Protein AF-A0A2N3CC76-F1 (afdb_monomer_lite)

pLDDT: mean 72.1, std 22.16, range [31.73, 97.88]

Secondary structure (DSSP, 8-state):
-PPEEEEEEE---TT-TT-EEE-SSEEEEEEETTEEEEEEEGGGGG-HHHHHHHHHHHHHHHHHHT-SSPPTT-GGGHHHHHHHHHIIIIIGGGGGGGB-SSTTSBS-B-TTT--B--PPPHHHHHHHHHHHHHHHT--GGGGGGGS-HHHHHHHHHHHHHHHHTTHHHHHHHHHTS---TTT---TTTTS--

Sequence (193 aa):
MHLIAEATVKSNLVDLMGYAHDTTCATFGIENDHSAEIRYNAGLTDNPQKLIAVFAHELGHFVNGAIPEPPPGGRRNTEAATDLTATFLGFGVFHQHMFGATYGRPAFKDSRTGQRIEYLSLYECAFDLAIFILLRGFELTAIKPFTSSFYYAEVQRAARYLQSSNRVQDIQRLARKPYSARTGRNFWADRDR

Structure (mmCIF, N/CA/C/O backbone):
data_AF-A0A2N3CC76-F1
#
_entry.id   AF-A0A2N3CC76-F1
#
loop_
_atom_site.group_PDB
_atom_site.id
_atom_site.type_symbol
_atom_site.label_atom_id
_atom_site.label_alt_id
_atom_site.label_comp_id
_atom_site.label_asym_id
_atom_site.label_entity_id
_atom_site.label_seq_id
_atom_site.pdbx_PDB_ins_code
_atom_site.Cartn_x
_atom_site.Cartn_y
_atom_site.Cartn_z
_atom_site.occupancy
_atom_site.B_iso_or_equiv
_atom_site.auth_seq_id
_atom_site.auth_comp_id
_atom_site.auth_asym_id
_atom_site.auth_atom_id
_atom_site.pdbx_PDB_model_num
ATOM 1 N N . MET A 1 1 ? 29.404 -1.227 -11.571 1.00 31.73 1 MET A N 1
ATOM 2 C CA . MET A 1 1 ? 28.906 -2.368 -12.364 1.00 31.73 1 MET A CA 1
ATOM 3 C C . MET A 1 1 ? 27.623 -2.835 -11.691 1.00 31.73 1 MET A C 1
ATOM 5 O O . MET A 1 1 ? 27.706 -3.455 -10.641 1.00 31.73 1 MET A O 1
ATOM 9 N N . HIS A 1 2 ? 26.459 -2.395 -12.176 1.00 36.94 2 HIS A N 1
ATOM 10 C CA . HIS A 1 2 ? 25.171 -2.773 -11.587 1.00 36.94 2 HIS A CA 1
ATOM 11 C C . HIS A 1 2 ? 24.794 -4.165 -12.098 1.00 36.94 2 HIS A C 1
ATOM 13 O O . HIS A 1 2 ? 24.644 -4.351 -13.301 1.00 36.94 2 HIS A O 1
ATOM 19 N N . LEU A 1 3 ? 24.710 -5.141 -11.194 1.00 36.09 3 LEU A N 1
ATOM 20 C CA . LEU A 1 3 ? 24.169 -6.464 -11.493 1.00 36.09 3 LEU A CA 1
ATOM 21 C C . LEU A 1 3 ? 22.645 -6.330 -11.622 1.00 36.09 3 LEU A C 1
ATOM 23 O O . LEU A 1 3 ? 21.985 -5.854 -10.696 1.00 36.09 3 LEU A O 1
ATOM 27 N N . ILE A 1 4 ? 22.115 -6.700 -12.785 1.00 40.47 4 ILE A N 1
ATOM 28 C CA . ILE A 1 4 ? 20.681 -6.755 -13.086 1.00 40.47 4 ILE A CA 1
ATOM 29 C C . ILE A 1 4 ? 20.290 -8.232 -13.050 1.00 40.47 4 ILE A C 1
ATOM 31 O O . ILE A 1 4 ? 20.972 -9.055 -13.659 1.00 40.47 4 ILE A O 1
ATOM 35 N N . ALA A 1 5 ? 19.234 -8.563 -12.315 1.00 41.41 5 ALA A N 1
ATOM 36 C CA . ALA A 1 5 ? 18.657 -9.904 -12.276 1.00 41.41 5 ALA A CA 1
ATOM 37 C C . ALA A 1 5 ? 17.229 -9.878 -12.849 1.00 41.41 5 ALA A C 1
ATOM 39 O O . ALA A 1 5 ? 16.549 -8.852 -12.761 1.00 41.41 5 ALA A O 1
ATOM 40 N N . GLU A 1 6 ? 16.805 -10.989 -13.460 1.00 43.25 6 GLU A N 1
ATOM 41 C CA . GLU A 1 6 ? 15.586 -11.101 -14.278 1.00 43.25 6 GLU A CA 1
ATOM 42 C C . GLU A 1 6 ? 14.594 -12.105 -13.664 1.00 43.25 6 GLU A C 1
ATOM 44 O O . GLU A 1 6 ? 14.988 -13.173 -13.185 1.00 43.25 6 GLU A O 1
ATOM 49 N N . ALA A 1 7 ? 13.300 -11.773 -13.692 1.00 45.19 7 ALA A N 1
ATOM 50 C CA . ALA A 1 7 ? 12.205 -12.681 -13.355 1.00 45.19 7 ALA A CA 1
ATOM 51 C C . ALA A 1 7 ? 11.118 -12.637 -14.442 1.00 45.19 7 ALA A C 1
ATOM 53 O O . ALA A 1 7 ? 10.649 -11.561 -14.814 1.00 45.19 7 ALA A O 1
ATOM 54 N N . THR A 1 8 ? 10.696 -13.809 -14.934 1.00 39.84 8 THR A N 1
ATOM 55 C CA . THR A 1 8 ? 9.698 -13.939 -16.011 1.00 39.84 8 THR A CA 1
ATOM 56 C C . THR A 1 8 ? 8.379 -14.501 -15.480 1.00 39.84 8 THR A C 1
ATOM 58 O O . THR A 1 8 ? 8.347 -15.604 -14.930 1.00 39.84 8 THR A O 1
ATOM 61 N N . VAL A 1 9 ? 7.272 -13.792 -15.716 1.00 42.62 9 VAL A N 1
ATOM 62 C CA . VAL A 1 9 ? 5.905 -14.276 -15.456 1.00 42.62 9 VAL A CA 1
ATOM 63 C C . VAL A 1 9 ? 5.188 -14.470 -16.795 1.00 42.62 9 VAL A C 1
ATOM 65 O O . VAL A 1 9 ? 5.088 -13.539 -17.594 1.00 42.62 9 VAL A O 1
ATOM 68 N N . LYS A 1 10 ? 4.697 -15.686 -17.069 1.00 33.62 10 LYS A N 1
ATOM 69 C CA . LYS A 1 10 ? 3.972 -16.009 -18.313 1.00 33.62 10 LYS A CA 1
ATOM 70 C C . LYS A 1 10 ? 2.469 -15.770 -18.145 1.00 33.62 10 LYS A C 1
ATOM 72 O O . LYS A 1 10 ? 1.880 -16.271 -17.190 1.00 33.62 10 LYS A O 1
ATOM 77 N N . SER A 1 11 ? 1.841 -15.047 -19.069 1.00 39.50 11 SER A N 1
ATOM 78 C CA . SER A 1 11 ? 0.385 -14.805 -19.093 1.00 39.50 11 SER A CA 1
ATOM 79 C C . SER A 1 11 ? -0.120 -14.646 -20.535 1.00 39.50 11 SER A C 1
ATOM 81 O O . SER A 1 11 ? 0.690 -14.653 -21.442 1.00 39.50 11 SER A O 1
ATOM 83 N N . ASN A 1 12 ? -1.427 -14.536 -20.788 1.00 31.73 12 ASN A N 1
ATOM 84 C CA . ASN A 1 12 ? -1.973 -14.296 -22.134 1.00 31.73 12 ASN A CA 1
ATOM 85 C C . ASN A 1 12 ? -2.524 -12.864 -22.210 1.00 31.73 12 ASN A C 1
ATOM 87 O O . ASN A 1 12 ? -3.678 -12.662 -21.837 1.00 31.73 12 ASN A O 1
ATOM 91 N N . LEU A 1 13 ? -1.732 -11.878 -22.649 1.00 38.06 13 LEU A N 1
ATOM 92 C CA . LEU A 1 13 ? -2.171 -10.479 -22.751 1.00 38.06 13 LEU A CA 1
ATOM 93 C C . LEU A 1 13 ? -1.630 -9.835 -24.037 1.00 38.06 13 LEU A C 1
ATOM 95 O O . LEU A 1 13 ? -0.479 -9.423 -24.120 1.00 38.06 13 LEU A O 1
ATOM 99 N N . VAL A 1 14 ? -2.506 -9.740 -25.037 1.00 36.97 14 VAL A N 1
ATOM 100 C CA . VAL A 1 14 ? -2.200 -9.336 -26.422 1.00 36.97 14 VAL A CA 1
ATOM 101 C C . VAL A 1 14 ? -2.127 -7.801 -26.600 1.00 36.97 14 VAL A C 1
ATOM 103 O O . VAL A 1 14 ? -1.687 -7.324 -27.636 1.00 36.97 14 VAL A O 1
ATOM 106 N N . ASP A 1 15 ? -2.498 -7.011 -25.583 1.00 35.31 15 ASP A N 1
ATOM 107 C CA . ASP A 1 15 ? -2.696 -5.545 -25.690 1.00 35.31 15 ASP A CA 1
ATOM 108 C C . ASP A 1 15 ? -1.580 -4.680 -25.070 1.00 35.31 15 ASP A C 1
ATOM 110 O O . ASP A 1 15 ? -1.740 -3.477 -24.865 1.00 35.31 15 ASP A O 1
ATOM 114 N N . LEU A 1 16 ? -0.432 -5.277 -24.756 1.00 41.22 16 LEU A N 1
ATOM 115 C CA . LEU A 1 16 ? 0.553 -4.672 -23.858 1.00 41.22 16 LEU A CA 1
ATOM 116 C C . LEU A 1 16 ? 1.964 -4.487 -24.452 1.00 41.22 16 LEU A C 1
ATOM 118 O O . LEU A 1 16 ? 2.906 -4.121 -23.742 1.00 41.22 16 LEU A O 1
ATOM 122 N N . MET A 1 17 ? 2.118 -4.707 -25.760 1.00 36.50 17 MET A N 1
ATOM 123 C CA . MET A 1 17 ? 3.392 -4.532 -26.461 1.00 36.50 17 MET A CA 1
ATOM 124 C C . MET A 1 17 ? 3.959 -3.112 -26.271 1.00 36.50 17 MET A C 1
ATOM 126 O O . MET A 1 17 ? 3.340 -2.120 -26.657 1.00 36.50 17 MET A O 1
ATOM 130 N N . GLY A 1 18 ? 5.174 -3.020 -25.717 1.00 36.25 18 GLY A N 1
ATOM 131 C CA . GLY A 1 18 ? 5.949 -1.776 -25.636 1.00 36.25 18 GLY A CA 1
ATOM 132 C C . GLY A 1 18 ? 5.757 -0.926 -24.373 1.00 36.25 18 GLY A C 1
ATOM 133 O O . GLY A 1 18 ? 6.307 0.175 -24.314 1.00 36.25 18 GLY A O 1
ATOM 134 N N . TYR A 1 19 ? 5.024 -1.399 -23.357 1.00 39.94 19 TYR A N 1
ATOM 135 C CA . TYR A 1 19 ? 4.983 -0.717 -22.058 1.00 39.94 19 TYR A CA 1
ATOM 136 C C . TYR A 1 19 ? 6.254 -1.033 -21.258 1.00 39.94 19 TYR A C 1
ATOM 138 O O . TYR A 1 19 ? 6.470 -2.172 -20.847 1.00 39.94 19 TYR A O 1
ATOM 146 N N . ALA A 1 20 ? 7.100 -0.022 -21.064 1.00 38.66 20 ALA A N 1
ATOM 147 C CA . ALA A 1 20 ? 8.279 -0.088 -20.211 1.00 38.66 20 ALA A CA 1
ATOM 148 C C . ALA A 1 20 ? 8.175 1.000 -19.138 1.00 38.66 20 ALA A C 1
ATOM 150 O O . ALA A 1 20 ? 8.145 2.190 -19.466 1.00 38.66 20 ALA A O 1
ATOM 151 N N . HIS A 1 21 ? 8.122 0.592 -17.872 1.00 43.91 21 HIS A N 1
ATOM 152 C CA . HIS A 1 21 ? 8.191 1.500 -16.731 1.00 43.91 21 HIS A CA 1
ATOM 153 C C . HIS A 1 21 ? 9.563 1.377 -16.062 1.00 43.91 21 HIS A C 1
ATOM 155 O O . HIS A 1 21 ? 10.052 0.268 -15.849 1.00 43.91 21 HIS A O 1
ATOM 161 N N . ASP A 1 22 ? 10.205 2.513 -15.781 1.00 40.47 22 ASP A N 1
ATOM 162 C CA . ASP A 1 22 ? 11.564 2.586 -15.237 1.00 40.47 22 ASP A CA 1
ATOM 163 C C . ASP A 1 22 ? 11.527 3.260 -13.863 1.00 40.47 22 ASP A C 1
ATOM 165 O O . ASP A 1 22 ? 11.415 4.485 -13.754 1.00 40.47 22 ASP A O 1
ATOM 169 N N . THR A 1 23 ? 11.610 2.460 -12.799 1.00 50.34 23 THR A N 1
ATOM 170 C CA . THR A 1 23 ? 11.935 2.971 -11.466 1.00 50.34 23 THR A CA 1
ATOM 171 C C . THR A 1 23 ? 13.433 2.818 -11.222 1.00 50.34 23 THR A C 1
ATOM 173 O O . THR A 1 23 ? 14.106 1.961 -11.787 1.00 50.34 23 THR A O 1
ATOM 176 N N . THR A 1 24 ? 13.996 3.587 -10.287 1.00 50.84 24 THR A N 1
ATOM 177 C CA . THR A 1 24 ? 15.417 3.462 -9.904 1.00 50.84 24 THR A CA 1
ATOM 178 C C . THR A 1 24 ? 15.821 2.086 -9.361 1.00 50.84 24 THR A C 1
ATOM 180 O O . THR A 1 24 ? 17.002 1.859 -9.092 1.00 50.84 24 THR A O 1
ATOM 183 N N . CYS A 1 25 ? 14.868 1.189 -9.111 1.00 50.12 25 CYS A N 1
ATOM 184 C CA . CYS A 1 25 ? 15.088 -0.074 -8.413 1.00 50.12 25 CYS A CA 1
ATOM 185 C C . CYS A 1 25 ? 14.563 -1.296 -9.164 1.00 50.12 25 CYS A C 1
ATOM 187 O O . CYS A 1 25 ? 15.081 -2.389 -8.925 1.00 50.12 25 CYS A O 1
ATOM 189 N N . ALA A 1 26 ? 13.605 -1.114 -10.066 1.00 54.25 26 ALA A N 1
ATOM 190 C CA . ALA A 1 26 ? 13.142 -2.139 -10.977 1.00 54.25 26 ALA A CA 1
ATOM 191 C C . ALA A 1 26 ? 12.531 -1.532 -12.238 1.00 54.25 26 ALA A C 1
ATOM 193 O O . ALA A 1 26 ? 12.083 -0.386 -12.250 1.00 54.25 26 ALA A O 1
ATOM 194 N N . THR A 1 27 ? 12.513 -2.330 -13.293 1.00 58.00 27 THR A N 1
ATOM 195 C CA . THR A 1 27 ? 11.770 -2.012 -14.501 1.00 58.00 27 THR A CA 1
ATOM 196 C C . THR A 1 27 ? 10.803 -3.136 -14.794 1.00 58.00 27 THR A C 1
ATOM 198 O O . THR A 1 27 ? 11.191 -4.309 -14.758 1.00 58.00 27 THR A O 1
ATOM 201 N N . PHE A 1 28 ? 9.583 -2.770 -15.150 1.00 63.41 28 PHE A N 1
ATOM 202 C CA . PHE A 1 28 ? 8.614 -3.685 -15.719 1.00 63.41 28 PHE A CA 1
ATOM 203 C C . PHE A 1 28 ? 8.556 -3.483 -17.229 1.00 63.41 28 PHE A C 1
ATOM 205 O O . PHE A 1 28 ? 8.412 -2.357 -17.711 1.00 63.41 28 PHE A O 1
ATOM 212 N N . GLY A 1 29 ? 8.683 -4.582 -17.964 1.00 58.94 29 GLY A N 1
ATOM 213 C CA . GLY A 1 29 ? 8.589 -4.615 -19.413 1.00 58.94 29 GLY A CA 1
ATOM 214 C C . GLY A 1 29 ? 7.765 -5.805 -19.876 1.00 58.94 29 GLY A C 1
ATOM 215 O O . GLY A 1 29 ? 7.671 -6.829 -19.200 1.00 58.94 29 GLY A O 1
ATOM 216 N N . ILE A 1 30 ? 7.164 -5.677 -21.050 1.00 59.38 30 ILE A N 1
ATOM 217 C CA . ILE A 1 30 ? 6.443 -6.771 -21.696 1.00 59.38 30 ILE A CA 1
ATOM 218 C C . ILE A 1 30 ? 7.195 -7.075 -22.977 1.00 59.38 30 ILE A C 1
ATOM 220 O O . ILE A 1 30 ? 7.151 -6.298 -23.930 1.00 59.38 30 ILE A O 1
ATOM 224 N N . GLU A 1 31 ? 7.962 -8.166 -22.950 1.00 56.53 31 GLU A N 1
ATOM 225 C CA . GLU A 1 31 ? 8.843 -8.527 -24.064 1.00 56.53 31 GLU A CA 1
ATOM 226 C C . GLU A 1 31 ? 8.045 -8.997 -25.284 1.00 56.53 31 GLU A C 1
ATOM 228 O O . GLU A 1 31 ? 8.421 -8.685 -26.406 1.00 56.53 31 GLU A O 1
ATOM 233 N N . ASN A 1 32 ? 6.938 -9.718 -25.063 1.00 51.53 32 ASN A N 1
ATOM 234 C CA . ASN A 1 32 ? 6.006 -10.224 -26.077 1.00 51.53 32 ASN A CA 1
ATOM 235 C C . ASN A 1 32 ? 4.606 -10.397 -25.447 1.00 51.53 32 ASN A C 1
ATOM 237 O O . ASN A 1 32 ? 4.474 -10.332 -24.224 1.00 51.53 32 ASN A O 1
ATOM 241 N N . ASP A 1 33 ? 3.598 -10.749 -26.252 1.00 54.66 33 ASP A N 1
ATOM 242 C CA . ASP A 1 33 ? 2.169 -10.980 -25.927 1.00 54.66 33 ASP A CA 1
ATOM 243 C C . ASP A 1 33 ? 1.926 -11.962 -24.756 1.00 54.66 33 ASP A C 1
ATOM 245 O O . ASP A 1 33 ? 0.795 -12.148 -24.288 1.00 54.66 33 ASP A O 1
ATOM 249 N N . HIS A 1 34 ? 2.990 -12.640 -24.305 1.00 55.19 34 HIS A N 1
ATOM 250 C CA . HIS A 1 34 ? 2.929 -13.734 -23.348 1.00 55.19 34 HIS A CA 1
ATOM 251 C C . HIS A 1 34 ? 3.891 -13.671 -22.157 1.00 55.19 34 HIS A C 1
ATOM 253 O O . HIS A 1 34 ? 3.877 -14.578 -21.316 1.00 55.19 34 HIS A O 1
ATOM 259 N N . SER A 1 35 ? 4.743 -12.650 -22.059 1.00 61.72 35 SER A N 1
ATOM 260 C CA . SER A 1 35 ? 5.772 -12.598 -21.016 1.00 61.72 35 SER A CA 1
ATOM 261 C C . SER A 1 35 ? 5.960 -11.197 -20.458 1.00 61.72 35 SER A C 1
ATOM 263 O O . SER A 1 35 ? 6.398 -10.283 -21.155 1.00 61.72 35 SER A O 1
ATOM 265 N N . ALA A 1 36 ? 5.670 -11.077 -19.166 1.00 69.62 36 ALA A N 1
ATOM 266 C CA . ALA A 1 36 ? 6.089 -9.963 -18.340 1.00 69.62 36 ALA A CA 1
ATOM 267 C C . ALA A 1 36 ? 7.502 -10.229 -17.812 1.00 69.62 36 ALA A C 1
ATOM 269 O O . ALA A 1 36 ? 7.773 -11.300 -17.254 1.00 69.62 36 ALA A O 1
ATOM 270 N N . GLU A 1 37 ? 8.376 -9.246 -17.972 1.00 78.94 37 GLU A N 1
ATOM 271 C CA . GLU A 1 37 ? 9.715 -9.223 -17.409 1.00 78.94 37 GLU A CA 1
ATOM 272 C C . GLU A 1 37 ? 9.784 -8.172 -16.298 1.00 78.94 37 GLU A C 1
ATOM 274 O O . GLU A 1 37 ? 9.455 -7.001 -16.501 1.00 78.94 37 GLU A O 1
ATOM 279 N N . ILE A 1 38 ? 10.249 -8.595 -15.122 1.00 77.00 38 ILE A N 1
ATOM 280 C CA . ILE A 1 38 ? 10.645 -7.687 -14.048 1.00 77.00 38 ILE A CA 1
ATOM 281 C C . ILE A 1 38 ? 12.162 -7.768 -13.915 1.00 77.00 38 ILE A C 1
ATOM 283 O O . ILE A 1 38 ? 12.714 -8.809 -13.544 1.00 77.00 38 ILE A O 1
ATOM 287 N N . ARG A 1 39 ? 12.837 -6.653 -14.185 1.00 74.75 39 ARG A N 1
ATOM 288 C CA . ARG A 1 39 ? 14.265 -6.478 -13.899 1.00 74.75 39 ARG A CA 1
ATOM 289 C C . ARG A 1 39 ? 14.396 -5.708 -12.603 1.00 74.75 39 ARG A C 1
ATOM 291 O O . ARG A 1 39 ? 13.638 -4.773 -12.378 1.00 74.75 39 ARG A O 1
ATOM 298 N N . TYR A 1 40 ? 15.362 -6.052 -11.761 1.00 72.31 40 TYR A N 1
ATOM 299 C CA . TYR A 1 40 ? 15.575 -5.348 -10.496 1.00 72.31 40 TYR A CA 1
ATOM 300 C C . TYR A 1 40 ? 17.053 -5.136 -10.186 1.00 72.31 40 TYR A C 1
ATOM 302 O O . TYR A 1 40 ? 17.937 -5.833 -10.690 1.00 72.31 40 TYR A O 1
ATOM 310 N N . ASN A 1 41 ? 17.326 -4.154 -9.327 1.00 71.94 41 ASN A N 1
ATOM 311 C CA . ASN A 1 41 ? 18.663 -3.910 -8.805 1.00 71.94 41 ASN A CA 1
ATOM 312 C C . ASN A 1 41 ? 19.064 -5.059 -7.871 1.00 71.94 41 ASN A C 1
ATOM 314 O O . ASN A 1 41 ? 18.481 -5.206 -6.795 1.00 71.94 41 ASN A O 1
ATOM 318 N N . ALA A 1 42 ? 20.090 -5.832 -8.242 1.00 74.19 42 ALA A N 1
ATOM 319 C CA . ALA A 1 42 ? 20.548 -6.963 -7.439 1.00 74.19 42 ALA A CA 1
ATOM 320 C C . ALA A 1 42 ? 20.948 -6.566 -6.007 1.00 74.19 42 ALA A C 1
ATOM 322 O O . ALA A 1 42 ? 20.807 -7.375 -5.106 1.00 74.19 42 ALA A O 1
ATOM 323 N N . GLY A 1 43 ? 21.344 -5.314 -5.746 1.00 70.81 43 GLY A N 1
ATOM 324 C CA . GLY A 1 43 ? 21.606 -4.836 -4.381 1.00 70.81 43 GLY A CA 1
ATOM 325 C C . GLY A 1 43 ? 20.381 -4.853 -3.452 1.00 70.81 43 GLY A C 1
ATOM 326 O O . GLY A 1 43 ? 20.522 -4.684 -2.245 1.00 70.81 43 GLY A O 1
ATOM 327 N N . LEU A 1 44 ? 19.170 -5.062 -3.981 1.00 70.31 44 LEU A N 1
ATOM 328 C CA . LEU A 1 44 ? 17.962 -5.269 -3.179 1.00 70.31 44 LEU A CA 1
ATOM 329 C C . LEU A 1 44 ? 17.881 -6.671 -2.563 1.00 70.31 44 LEU A C 1
ATOM 331 O O . LEU A 1 44 ? 17.079 -6.857 -1.651 1.00 70.31 44 LEU A O 1
ATOM 335 N N . THR A 1 45 ? 18.689 -7.646 -3.001 1.00 81.19 45 THR A N 1
ATOM 336 C CA . THR A 1 45 ? 18.670 -9.002 -2.419 1.00 81.19 45 THR A CA 1
ATOM 337 C C . THR A 1 45 ? 19.044 -9.009 -0.941 1.00 81.19 45 THR A C 1
ATOM 339 O O . THR A 1 45 ? 18.558 -9.853 -0.194 1.00 81.19 45 THR A O 1
ATOM 342 N N . ASP A 1 46 ? 19.832 -8.026 -0.503 1.00 80.69 46 ASP A N 1
ATOM 343 C CA . ASP A 1 46 ? 20.221 -7.854 0.899 1.00 80.69 46 ASP A CA 1
ATOM 344 C C . ASP A 1 46 ? 19.081 -7.277 1.761 1.00 80.69 46 ASP A C 1
ATOM 346 O O . ASP A 1 46 ? 19.165 -7.245 2.988 1.00 80.69 46 ASP A O 1
ATOM 350 N N . ASN A 1 47 ? 17.989 -6.826 1.132 1.00 79.19 47 ASN A N 1
ATOM 351 C CA . ASN A 1 47 ? 16.788 -6.332 1.794 1.00 79.19 47 ASN A CA 1
ATOM 352 C C . ASN A 1 47 ? 15.532 -6.977 1.176 1.00 79.19 47 ASN A C 1
ATOM 354 O O . ASN A 1 47 ? 14.825 -6.343 0.383 1.00 79.19 47 ASN A O 1
ATOM 358 N N . PRO A 1 48 ? 15.215 -8.230 1.556 1.00 88.88 48 PRO A N 1
ATOM 359 C CA . PRO A 1 48 ? 14.131 -8.992 0.938 1.00 88.88 48 PRO A CA 1
ATOM 360 C C . PRO A 1 48 ? 12.761 -8.324 1.097 1.00 88.88 48 PRO A C 1
ATOM 362 O O . PRO A 1 48 ? 11.918 -8.433 0.216 1.00 88.88 48 PRO A O 1
ATOM 365 N N . GLN A 1 49 ? 12.533 -7.582 2.183 1.00 88.81 49 GLN A N 1
ATOM 366 C CA . GLN A 1 49 ? 11.278 -6.859 2.410 1.00 88.81 49 GLN A CA 1
ATOM 367 C C . GLN A 1 49 ? 11.079 -5.735 1.390 1.00 88.81 49 GLN A C 1
ATOM 369 O O . GLN A 1 49 ? 9.991 -5.577 0.837 1.00 88.81 49 GLN A O 1
ATOM 374 N N . LYS A 1 50 ? 12.144 -4.972 1.114 1.00 83.00 50 LYS A N 1
ATOM 375 C CA . LYS A 1 50 ? 12.130 -3.941 0.077 1.00 83.00 50 LYS A CA 1
ATOM 376 C C . LYS A 1 50 ? 12.015 -4.558 -1.316 1.00 83.00 50 LYS A C 1
ATOM 378 O O . LYS A 1 50 ? 11.289 -4.021 -2.143 1.00 83.00 50 LYS A O 1
ATOM 383 N N . LEU A 1 51 ? 12.677 -5.689 -1.563 1.00 82.94 51 LEU A N 1
ATOM 384 C CA . LEU A 1 51 ? 12.556 -6.415 -2.829 1.00 82.94 51 LEU A CA 1
ATOM 385 C C . LEU A 1 51 ? 11.114 -6.875 -3.089 1.00 82.94 51 LEU A C 1
ATOM 387 O O . LEU A 1 51 ? 10.596 -6.655 -4.178 1.00 82.94 51 LEU A O 1
ATOM 391 N N . ILE A 1 52 ? 10.442 -7.442 -2.079 1.00 90.69 52 ILE A N 1
ATOM 392 C CA . ILE A 1 52 ? 9.027 -7.832 -2.177 1.00 90.69 52 ILE A CA 1
ATOM 393 C C . ILE A 1 52 ? 8.153 -6.619 -2.497 1.00 90.69 52 ILE A C 1
ATOM 395 O O . ILE A 1 52 ? 7.290 -6.710 -3.364 1.00 90.69 52 ILE A O 1
ATOM 399 N N . ALA A 1 53 ? 8.378 -5.487 -1.828 1.00 87.88 53 ALA A N 1
ATOM 400 C CA . ALA A 1 53 ? 7.603 -4.276 -2.070 1.00 87.88 53 ALA A CA 1
ATOM 401 C C . ALA A 1 53 ? 7.757 -3.764 -3.514 1.00 87.88 53 ALA A C 1
ATOM 403 O O . ALA A 1 53 ? 6.769 -3.407 -4.150 1.00 87.88 53 ALA A O 1
ATOM 404 N N . VAL A 1 54 ? 8.983 -3.796 -4.046 1.00 84.38 54 VAL A N 1
ATOM 405 C CA . VAL A 1 54 ? 9.273 -3.440 -5.441 1.00 84.38 54 VAL A CA 1
ATOM 406 C C . VAL A 1 54 ? 8.566 -4.400 -6.401 1.00 84.38 54 VAL A C 1
ATOM 408 O O . VAL A 1 54 ? 7.856 -3.954 -7.293 1.00 84.38 54 VAL A O 1
ATOM 411 N N . PHE A 1 55 ? 8.675 -5.713 -6.196 1.00 88.12 55 PHE A N 1
ATOM 412 C CA . PHE A 1 55 ? 7.985 -6.687 -7.049 1.00 88.12 55 PHE A CA 1
ATOM 413 C C . PHE A 1 55 ? 6.466 -6.578 -6.990 1.00 88.12 55 PHE A C 1
ATOM 415 O O . PHE A 1 55 ? 5.809 -6.756 -8.010 1.00 88.12 55 PHE A O 1
ATOM 422 N N . ALA A 1 56 ? 5.901 -6.278 -5.823 1.00 91.50 56 ALA A N 1
ATOM 423 C CA . ALA A 1 56 ? 4.469 -6.067 -5.690 1.00 91.50 56 ALA A CA 1
ATOM 424 C C . ALA A 1 56 ? 3.999 -4.852 -6.501 1.00 91.50 56 ALA A C 1
ATOM 426 O O . ALA A 1 56 ? 2.962 -4.934 -7.158 1.00 91.50 56 ALA A O 1
ATOM 427 N N . HIS A 1 57 ? 4.779 -3.766 -6.499 1.00 88.50 57 HIS A N 1
ATOM 428 C CA . HIS A 1 57 ? 4.522 -2.596 -7.333 1.00 88.50 57 HIS A CA 1
ATOM 429 C C . HIS A 1 57 ? 4.585 -2.957 -8.828 1.00 88.50 57 HIS A C 1
ATOM 431 O O . HIS A 1 57 ? 3.614 -2.755 -9.549 1.00 88.50 57 HIS A O 1
ATOM 437 N N . GLU A 1 58 ? 5.657 -3.603 -9.296 1.00 86.94 58 GLU A N 1
ATOM 438 C CA . GLU A 1 58 ? 5.764 -3.992 -10.713 1.00 86.94 58 GLU A CA 1
ATOM 439 C C . GLU A 1 58 ? 4.672 -4.996 -11.142 1.00 86.94 58 GLU A C 1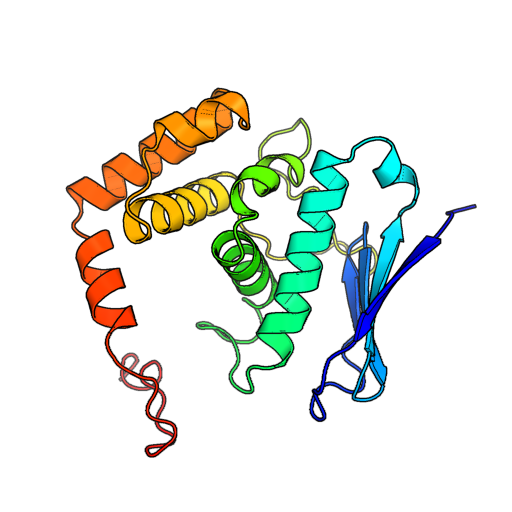
ATOM 441 O O . GLU A 1 58 ? 4.155 -4.942 -12.259 1.00 86.94 58 GLU A O 1
ATOM 446 N N . LEU A 1 59 ? 4.240 -5.883 -10.240 1.00 88.69 59 LEU A N 1
ATOM 447 C CA . LEU A 1 59 ? 3.095 -6.762 -10.488 1.00 88.69 59 LEU A CA 1
ATOM 448 C C . LEU A 1 59 ? 1.778 -5.976 -10.582 1.00 88.69 59 LEU A C 1
ATOM 450 O O . LEU A 1 59 ? 0.889 -6.348 -11.349 1.00 88.69 59 LEU A O 1
ATOM 454 N N . GLY A 1 60 ? 1.645 -4.885 -9.831 1.00 89.38 60 GLY A N 1
ATOM 455 C CA . GLY A 1 60 ? 0.524 -3.964 -9.964 1.00 89.38 60 GLY A CA 1
ATOM 456 C C . GLY A 1 60 ? 0.473 -3.319 -11.352 1.00 89.38 60 GLY A C 1
ATOM 457 O O . GLY A 1 60 ? -0.609 -3.260 -11.935 1.00 89.38 60 GLY A O 1
ATOM 458 N N . HIS A 1 61 ? 1.623 -2.939 -11.924 1.00 86.25 61 HIS A N 1
ATOM 459 C CA . HIS A 1 61 ? 1.707 -2.445 -13.308 1.00 86.25 61 HIS A CA 1
ATOM 460 C C . HIS A 1 61 ? 1.221 -3.487 -14.306 1.00 86.25 61 HIS A C 1
ATOM 462 O O . HIS A 1 61 ? 0.407 -3.174 -15.173 1.00 86.25 61 HIS A O 1
ATOM 468 N N . PHE A 1 62 ? 1.644 -4.740 -14.140 1.00 84.81 62 PHE A N 1
ATOM 469 C CA . PHE A 1 62 ? 1.174 -5.845 -14.971 1.00 84.81 62 PHE A CA 1
ATOM 470 C C . PHE A 1 62 ? -0.355 -6.007 -14.924 1.00 84.81 62 PHE A C 1
ATOM 472 O O . PHE A 1 62 ? -1.006 -6.092 -15.965 1.00 84.81 62 PHE A O 1
ATOM 479 N N . VAL A 1 63 ? -0.942 -6.018 -13.722 1.00 88.06 63 VAL A N 1
ATOM 480 C CA . VAL A 1 63 ? -2.397 -6.161 -13.547 1.00 88.06 63 VAL A CA 1
ATOM 481 C C . VAL A 1 63 ? -3.147 -4.956 -14.117 1.00 88.06 63 VAL A C 1
ATOM 483 O O . VAL A 1 63 ? -4.142 -5.132 -14.819 1.00 88.06 63 VAL A O 1
ATOM 486 N N . ASN A 1 64 ? -2.666 -3.740 -13.854 1.00 85.38 64 ASN A N 1
ATOM 487 C CA . ASN A 1 64 ? -3.284 -2.510 -14.345 1.00 85.38 64 ASN A CA 1
ATOM 488 C C . ASN A 1 64 ? -3.179 -2.384 -15.869 1.00 85.38 64 ASN A C 1
ATOM 490 O O . ASN A 1 64 ? -4.104 -1.884 -16.499 1.00 85.38 64 ASN A O 1
ATOM 494 N N . GLY A 1 65 ? -2.093 -2.870 -16.472 1.00 81.81 65 GLY A N 1
ATOM 495 C CA . GLY A 1 65 ? -1.891 -2.848 -17.919 1.00 81.81 65 GLY A CA 1
ATOM 496 C C . GLY A 1 65 ? -2.913 -3.680 -18.698 1.00 81.81 65 GLY A C 1
ATOM 497 O O . GLY A 1 65 ? -3.189 -3.385 -19.856 1.00 81.81 65 GLY A O 1
ATOM 498 N N . ALA A 1 66 ? -3.521 -4.687 -18.065 1.00 79.62 66 ALA A N 1
ATOM 499 C CA . ALA A 1 66 ? -4.602 -5.466 -18.668 1.00 79.62 66 ALA A CA 1
ATOM 500 C C . ALA A 1 66 ? -5.952 -4.718 -18.698 1.00 79.62 66 ALA A C 1
ATOM 502 O O . ALA A 1 66 ? -6.920 -5.223 -19.269 1.00 79.62 66 ALA A O 1
ATOM 503 N N . ILE A 1 67 ? -6.044 -3.546 -18.060 1.00 81.25 67 ILE A N 1
ATOM 504 C CA . ILE A 1 67 ? -7.259 -2.733 -17.987 1.00 81.25 67 ILE A CA 1
ATOM 505 C C . ILE A 1 67 ? -7.172 -1.639 -19.065 1.00 81.25 67 ILE A C 1
ATOM 507 O O . ILE A 1 67 ? -6.257 -0.816 -19.025 1.00 81.25 67 ILE A O 1
ATOM 511 N N . PRO A 1 68 ? -8.107 -1.595 -20.033 1.00 78.38 68 PRO A N 1
ATOM 512 C CA . PRO A 1 68 ? -8.036 -0.633 -21.132 1.00 78.38 68 PRO A CA 1
ATOM 513 C C . PRO A 1 68 ? -8.320 0.805 -20.675 1.00 78.38 68 PRO A C 1
ATOM 515 O O . PRO A 1 68 ? -7.845 1.765 -21.291 1.00 78.38 68 PRO A O 1
ATOM 518 N N . GLU A 1 69 ? -9.095 0.986 -19.603 1.00 85.44 69 GLU A N 1
ATOM 519 C CA . GLU A 1 69 ? -9.378 2.301 -19.040 1.00 85.44 69 GLU A CA 1
ATOM 520 C C . GLU A 1 69 ? -8.241 2.815 -18.140 1.00 85.44 69 GLU A C 1
ATOM 522 O O . GLU A 1 69 ? -7.723 2.076 -17.302 1.00 85.44 69 GLU A O 1
ATOM 527 N N . PRO A 1 70 ? -7.888 4.114 -18.222 1.00 83.44 70 PRO A N 1
ATOM 528 C CA . PRO A 1 70 ? -6.958 4.704 -17.269 1.00 83.44 70 PRO A CA 1
ATOM 529 C C . PRO A 1 70 ? -7.567 4.734 -15.856 1.00 83.44 70 PRO A C 1
ATOM 531 O O . PRO A 1 70 ? -8.795 4.790 -15.710 1.00 83.44 70 PRO A O 1
ATOM 534 N N . PRO A 1 71 ? -6.733 4.791 -14.801 1.00 87.62 71 PRO A N 1
ATOM 535 C CA . PRO A 1 71 ? -7.236 4.899 -13.439 1.00 87.62 71 PRO A CA 1
ATOM 536 C C . PRO A 1 71 ? -8.038 6.198 -13.240 1.00 87.62 71 PRO A C 1
ATOM 538 O O . PRO A 1 71 ? -7.861 7.168 -13.991 1.00 87.62 71 PRO A O 1
ATOM 541 N N . PRO A 1 72 ? -8.911 6.267 -12.215 1.00 84.75 72 PRO A N 1
ATOM 542 C CA . PRO A 1 72 ? -9.608 7.499 -11.863 1.00 84.75 72 PRO A CA 1
ATOM 543 C C . PRO A 1 72 ? -8.627 8.669 -11.707 1.00 84.75 72 PRO A C 1
ATOM 545 O O . PRO A 1 72 ? -7.629 8.561 -10.999 1.00 84.75 72 PRO A O 1
ATOM 548 N N . GLY A 1 73 ? -8.903 9.789 -12.380 1.00 83.44 73 GLY A N 1
ATOM 549 C CA . GLY A 1 73 ? -7.977 10.928 -12.481 1.00 83.44 73 GLY A CA 1
ATOM 550 C C . GLY A 1 73 ? -7.002 10.865 -13.667 1.00 83.44 73 GLY A C 1
ATOM 551 O O . GLY A 1 73 ? -6.234 11.803 -13.869 1.00 83.44 73 GLY A O 1
ATOM 552 N N . GLY A 1 74 ? -7.079 9.826 -14.500 1.00 84.19 74 GLY A N 1
ATOM 553 C CA . GLY A 1 74 ? -6.299 9.678 -15.727 1.00 84.19 74 GLY A CA 1
ATOM 554 C C . GLY A 1 74 ? -4.894 9.117 -15.494 1.00 84.19 74 GLY A C 1
ATOM 555 O O . GLY A 1 74 ? -4.510 8.789 -14.375 1.00 84.19 74 GLY A O 1
ATOM 556 N N . ARG A 1 75 ? -4.096 9.044 -16.568 1.00 82.50 75 ARG A N 1
ATOM 557 C CA . ARG A 1 75 ? -2.766 8.397 -16.578 1.00 82.50 75 ARG A CA 1
ATOM 558 C C . ARG A 1 75 ? -1.760 8.958 -15.563 1.00 82.50 75 ARG A C 1
ATOM 560 O O . ARG A 1 75 ? -0.843 8.236 -15.194 1.00 82.50 75 ARG A O 1
ATOM 567 N N . ARG A 1 76 ? -1.928 10.194 -15.079 1.00 80.31 76 ARG A N 1
ATOM 568 C CA . ARG A 1 76 ? -1.081 10.741 -13.999 1.00 80.31 76 ARG A CA 1
ATOM 569 C C . ARG A 1 76 ? -1.139 9.900 -12.714 1.00 80.31 76 ARG A C 1
ATOM 571 O O . ARG A 1 76 ? -0.133 9.740 -12.048 1.00 80.31 76 ARG A O 1
ATOM 578 N N . ASN A 1 77 ? -2.280 9.262 -12.442 1.00 84.56 77 ASN A N 1
ATOM 579 C CA . ASN A 1 77 ? -2.489 8.445 -11.246 1.00 84.56 77 ASN A CA 1
ATOM 580 C C . ASN A 1 77 ? -2.070 6.975 -11.432 1.00 84.56 77 ASN A C 1
ATOM 582 O O . ASN A 1 77 ? -2.483 6.133 -10.639 1.00 84.56 77 ASN A O 1
ATOM 586 N N . THR A 1 78 ? -1.312 6.636 -12.482 1.00 84.69 78 THR A N 1
ATOM 587 C CA . THR A 1 78 ? -0.940 5.237 -12.773 1.00 84.69 78 THR A CA 1
ATOM 588 C C . THR A 1 78 ? -0.134 4.629 -11.631 1.00 84.69 78 THR A C 1
ATOM 590 O O . THR A 1 78 ? -0.504 3.573 -11.140 1.00 84.69 78 THR A O 1
ATOM 593 N N . GLU A 1 79 ? 0.872 5.338 -11.123 1.00 85.25 79 GLU A N 1
ATOM 594 C CA . GLU A 1 79 ? 1.721 4.863 -10.020 1.00 85.25 79 GLU A CA 1
ATOM 595 C C . GLU A 1 79 ? 0.939 4.672 -8.721 1.00 85.25 79 GLU A C 1
ATOM 597 O O . GLU A 1 79 ? 1.007 3.617 -8.095 1.00 85.25 79 GLU A O 1
ATOM 602 N N . ALA A 1 80 ? 0.113 5.657 -8.361 1.00 88.81 80 ALA A N 1
ATOM 603 C CA . ALA A 1 80 ? -0.778 5.546 -7.214 1.00 88.81 80 ALA A CA 1
ATOM 604 C C . ALA A 1 80 ? -1.746 4.360 -7.363 1.00 88.81 80 ALA A C 1
ATOM 606 O O . ALA A 1 80 ? -1.942 3.604 -6.417 1.00 88.81 80 ALA A O 1
ATOM 607 N N . ALA A 1 81 ? -2.337 4.161 -8.546 1.00 90.75 81 ALA A N 1
ATOM 608 C CA . ALA A 1 81 ? -3.203 3.015 -8.811 1.00 90.75 81 ALA A CA 1
ATOM 609 C C . ALA A 1 81 ? -2.438 1.685 -8.746 1.00 90.75 81 ALA A C 1
ATOM 611 O O . ALA A 1 81 ? -2.993 0.685 -8.301 1.00 90.75 81 ALA A O 1
ATOM 612 N N . THR A 1 82 ? -1.174 1.666 -9.153 1.00 90.44 82 THR A N 1
ATOM 613 C CA . THR A 1 82 ? -0.294 0.501 -9.058 1.00 90.44 82 THR A CA 1
ATOM 614 C C . THR A 1 82 ? 0.018 0.142 -7.605 1.00 90.44 82 THR A C 1
ATOM 616 O O . THR A 1 82 ? -0.113 -1.029 -7.241 1.00 90.44 82 THR A O 1
ATOM 619 N N . ASP A 1 83 ? 0.304 1.126 -6.747 1.00 91.25 83 ASP A N 1
ATOM 620 C CA . ASP A 1 83 ? 0.453 0.906 -5.301 1.00 91.25 83 ASP A CA 1
ATOM 621 C C . ASP A 1 83 ? -0.846 0.355 -4.682 1.00 91.25 83 ASP A C 1
ATOM 623 O O . ASP A 1 83 ? -0.819 -0.638 -3.955 1.00 91.25 83 ASP A O 1
ATOM 627 N N . LEU A 1 84 ? -2.008 0.935 -5.017 1.00 93.56 84 LEU A N 1
ATOM 628 C CA . LEU A 1 84 ? -3.302 0.411 -4.553 1.00 93.56 84 LEU A CA 1
ATOM 629 C C . LEU A 1 84 ? -3.493 -1.051 -4.991 1.00 93.56 84 LEU A C 1
ATOM 631 O O . LEU A 1 84 ? -3.866 -1.909 -4.188 1.00 93.56 84 LEU A O 1
ATOM 635 N N . THR A 1 85 ? -3.197 -1.370 -6.252 1.00 94.06 85 THR A N 1
ATOM 636 C CA . THR A 1 85 ? -3.282 -2.742 -6.765 1.00 94.06 85 THR A CA 1
ATOM 637 C C . THR A 1 85 ? -2.369 -3.686 -5.981 1.00 94.06 85 THR A C 1
ATOM 639 O O . THR A 1 85 ? -2.822 -4.756 -5.567 1.00 94.06 85 THR A O 1
ATOM 642 N N . ALA A 1 86 ? -1.132 -3.285 -5.676 1.00 94.00 86 ALA A N 1
ATOM 643 C CA . ALA A 1 86 ? -0.210 -4.069 -4.854 1.00 94.00 86 ALA A CA 1
ATOM 644 C C . ALA A 1 86 ? -0.781 -4.379 -3.454 1.00 94.00 86 ALA A C 1
ATOM 646 O O . ALA A 1 86 ? -0.689 -5.520 -2.978 1.00 94.00 86 ALA A O 1
ATOM 647 N N . THR A 1 87 ? -1.454 -3.417 -2.812 1.00 95.69 87 THR A N 1
ATOM 648 C CA . THR A 1 87 ? -2.171 -3.665 -1.551 1.00 95.69 87 THR A CA 1
ATOM 649 C C . THR A 1 87 ? -3.269 -4.706 -1.714 1.00 95.69 87 THR A C 1
ATOM 651 O O . THR A 1 87 ? -3.350 -5.636 -0.907 1.00 95.69 87 THR A O 1
ATOM 654 N N . PHE A 1 88 ? -4.099 -4.592 -2.752 1.00 94.38 88 PHE A N 1
ATOM 655 C CA . PHE A 1 88 ? -5.232 -5.498 -2.967 1.00 94.38 88 PHE A CA 1
ATOM 656 C C . PHE A 1 88 ? -4.822 -6.904 -3.430 1.00 94.38 88 PHE A C 1
ATOM 658 O O . PHE A 1 88 ? -5.578 -7.857 -3.217 1.00 94.38 88 PHE A O 1
ATOM 665 N N . LEU A 1 89 ? -3.603 -7.060 -3.952 1.00 93.62 89 LEU A N 1
ATOM 666 C CA . LEU A 1 89 ? -2.942 -8.354 -4.151 1.00 93.62 89 LEU A CA 1
ATOM 667 C C . LEU A 1 89 ? -2.424 -8.978 -2.838 1.00 93.62 89 LEU A C 1
ATOM 669 O O . LEU A 1 89 ? -2.048 -10.148 -2.823 1.00 93.62 89 LEU A O 1
ATOM 673 N N . GLY A 1 90 ? -2.450 -8.234 -1.727 1.00 94.31 90 GLY A N 1
ATOM 674 C CA . GLY A 1 90 ? -2.079 -8.704 -0.390 1.00 94.31 90 GLY A CA 1
ATOM 675 C C . GLY A 1 90 ? -0.702 -8.245 0.094 1.00 94.31 90 GLY A C 1
ATOM 676 O O . GLY A 1 90 ? -0.267 -8.675 1.161 1.00 94.31 90 GLY A O 1
ATOM 677 N N . PHE A 1 91 ? -0.020 -7.359 -0.637 1.00 95.12 91 PHE A N 1
ATOM 678 C CA . PHE A 1 91 ? 1.345 -6.928 -0.314 1.00 95.12 91 PHE A CA 1
ATOM 679 C C . PHE A 1 91 ? 1.428 -5.586 0.426 1.00 95.12 91 PHE A C 1
ATOM 681 O O . PHE A 1 91 ? 2.528 -5.123 0.719 1.00 95.12 91 PHE A O 1
ATOM 688 N N . GLY A 1 92 ? 0.298 -4.977 0.799 1.00 93.25 92 GLY A N 1
ATOM 689 C CA . GLY A 1 92 ? 0.269 -3.617 1.363 1.00 93.25 92 GLY A CA 1
ATOM 690 C C . GLY A 1 92 ? 1.088 -3.434 2.650 1.00 93.25 92 GLY A C 1
ATOM 691 O O . GLY A 1 92 ? 1.591 -2.346 2.917 1.00 93.25 92 GLY A O 1
ATOM 692 N N . VAL A 1 93 ? 1.322 -4.504 3.424 1.00 94.38 93 VAL A N 1
ATOM 693 C CA . VAL A 1 93 ? 2.217 -4.472 4.602 1.00 94.38 93 VAL A CA 1
ATOM 694 C C . VAL A 1 93 ? 3.666 -4.122 4.244 1.00 94.38 93 VAL A C 1
ATOM 696 O O . VAL A 1 93 ? 4.396 -3.595 5.084 1.00 94.38 93 VAL A O 1
ATOM 699 N N . PHE A 1 94 ? 4.088 -4.375 3.003 1.00 91.94 94 PHE A N 1
ATOM 700 C CA . PHE A 1 94 ? 5.451 -4.124 2.552 1.00 91.94 94 PHE A CA 1
ATOM 701 C C . PHE A 1 94 ? 5.685 -2.680 2.084 1.00 91.94 94 PHE A C 1
ATOM 703 O O . PHE A 1 94 ? 6.839 -2.258 2.012 1.00 91.94 94 PHE A O 1
ATOM 710 N N . HIS A 1 95 ? 4.632 -1.883 1.851 1.00 87.88 95 HIS A N 1
ATOM 711 C CA . HIS A 1 95 ? 4.763 -0.497 1.380 1.00 87.88 95 HIS A CA 1
ATOM 712 C C . HIS A 1 95 ? 5.636 0.373 2.284 1.00 87.88 95 HIS A C 1
ATOM 714 O O . HIS A 1 95 ? 6.387 1.208 1.795 1.00 87.88 95 HIS A O 1
ATOM 720 N N . GLN A 1 96 ? 5.630 0.151 3.599 1.00 86.94 96 GLN A N 1
ATOM 721 C CA . GLN A 1 96 ? 6.500 0.894 4.519 1.00 86.94 96 GLN A CA 1
ATOM 722 C C . GLN A 1 96 ? 7.999 0.792 4.161 1.00 86.94 96 GLN A C 1
ATOM 724 O O . GLN A 1 96 ? 8.757 1.713 4.450 1.00 86.94 96 GLN A O 1
ATOM 729 N N . HIS A 1 97 ? 8.430 -0.297 3.512 1.00 83.88 97 HIS A N 1
ATOM 730 C CA . HIS A 1 97 ? 9.827 -0.526 3.125 1.00 83.88 97 HIS A CA 1
ATOM 731 C C . HIS A 1 97 ? 10.226 0.215 1.839 1.00 83.88 97 HIS A C 1
ATOM 733 O O . HIS A 1 97 ? 11.414 0.305 1.519 1.00 83.88 97 HIS A O 1
ATOM 739 N N . MET A 1 98 ? 9.245 0.788 1.135 1.00 74.31 98 MET A N 1
ATOM 740 C CA . MET A 1 98 ? 9.436 1.679 -0.012 1.00 74.31 98 MET A CA 1
ATOM 741 C C . MET A 1 98 ? 9.823 3.100 0.414 1.00 74.31 98 MET A C 1
ATOM 743 O O . MET A 1 98 ? 10.257 3.896 -0.415 1.00 74.31 98 MET A O 1
ATOM 747 N N . PHE A 1 99 ? 9.725 3.433 1.703 1.00 70.44 99 PHE A N 1
ATOM 748 C CA . PHE A 1 99 ? 10.111 4.736 2.238 1.00 70.44 99 PHE A CA 1
ATOM 749 C C . PHE A 1 99 ? 11.436 4.608 2.995 1.00 70.44 99 PHE A C 1
ATOM 751 O O . PHE A 1 99 ? 11.608 3.735 3.843 1.00 70.44 99 PHE A O 1
ATOM 758 N N . GLY A 1 100 ? 12.411 5.463 2.670 1.00 58.75 100 GLY A N 1
ATOM 759 C CA . GLY A 1 100 ? 13.685 5.496 3.392 1.00 58.75 100 GLY A CA 1
ATOM 760 C C . GLY A 1 100 ? 13.511 5.931 4.854 1.00 58.75 100 GLY A C 1
ATOM 761 O O . GLY A 1 100 ? 12.484 6.492 5.2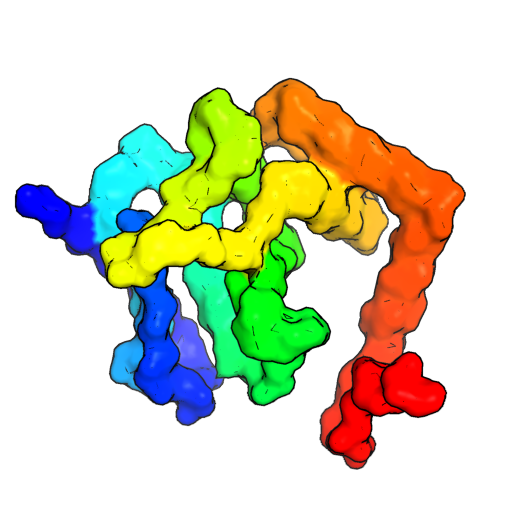26 1.00 58.75 100 GLY A O 1
ATOM 762 N N . ALA A 1 101 ? 14.554 5.747 5.673 1.00 48.53 101 ALA A N 1
ATOM 763 C CA . ALA A 1 101 ? 14.561 6.097 7.104 1.00 48.53 101 ALA A CA 1
ATOM 764 C C . ALA A 1 101 ? 14.203 7.572 7.403 1.00 48.53 101 ALA A C 1
ATOM 766 O O . ALA A 1 101 ? 13.818 7.913 8.519 1.00 48.53 101 ALA A O 1
ATOM 767 N N . THR A 1 102 ? 14.298 8.455 6.405 1.00 41.91 102 THR A N 1
ATOM 768 C CA . THR A 1 102 ? 13.734 9.806 6.451 1.00 41.91 102 THR A CA 1
ATOM 769 C C . THR A 1 102 ? 12.277 9.758 5.986 1.00 41.91 102 THR A C 1
ATOM 771 O O . THR A 1 102 ? 11.967 10.005 4.818 1.00 41.91 102 THR A O 1
ATOM 774 N N . TYR A 1 103 ? 11.391 9.398 6.915 1.00 44.75 103 TYR A N 1
ATOM 775 C CA . TYR A 1 103 ? 9.941 9.351 6.735 1.00 44.75 103 TYR A CA 1
ATOM 776 C C . TYR A 1 103 ? 9.432 10.581 5.956 1.00 44.75 103 TYR A C 1
ATOM 778 O O . TYR A 1 103 ? 9.566 11.713 6.416 1.00 44.75 103 TYR A O 1
ATOM 786 N N . GLY A 1 104 ? 8.865 10.364 4.763 1.00 43.75 104 GLY A N 1
ATOM 787 C CA . GLY A 1 104 ? 8.189 11.411 3.979 1.00 43.75 104 GLY A CA 1
ATOM 788 C C . GLY A 1 104 ? 8.788 11.751 2.611 1.00 43.75 104 GLY A C 1
ATOM 789 O O . GLY A 1 104 ? 8.224 12.586 1.903 1.00 43.75 104 GLY A O 1
ATOM 790 N N . ARG A 1 105 ? 9.886 11.113 2.188 1.00 43.34 105 ARG A N 1
ATOM 791 C CA . ARG A 1 105 ? 10.337 11.182 0.786 1.00 43.34 105 ARG A CA 1
ATOM 792 C C . ARG A 1 105 ? 10.078 9.840 0.096 1.00 43.34 105 ARG A C 1
ATOM 794 O O . ARG A 1 105 ? 10.492 8.824 0.656 1.00 43.34 105 ARG A O 1
ATOM 801 N N . PRO A 1 106 ? 9.427 9.808 -1.085 1.00 47.62 106 PRO A N 1
ATOM 802 C CA . PRO A 1 106 ? 9.416 8.592 -1.891 1.00 47.62 106 PRO A CA 1
ATOM 803 C C . PRO A 1 106 ? 10.875 8.187 -2.124 1.00 47.62 106 PRO A C 1
ATOM 805 O O . PRO A 1 106 ? 11.697 9.037 -2.483 1.00 47.62 106 PRO A O 1
ATOM 808 N N . ALA A 1 107 ? 11.230 6.926 -1.853 1.00 47.22 107 ALA A N 1
ATOM 809 C CA . ALA A 1 107 ? 12.609 6.465 -2.038 1.00 47.22 107 ALA A CA 1
ATOM 810 C C . ALA A 1 107 ? 13.016 6.402 -3.520 1.00 47.22 107 ALA A C 1
ATOM 812 O O . ALA A 1 107 ? 14.184 6.173 -3.830 1.00 47.22 107 ALA A O 1
ATOM 813 N N . PHE A 1 108 ? 12.067 6.642 -4.423 1.00 50.31 108 PHE A N 1
ATOM 814 C CA . PHE A 1 108 ? 12.219 6.494 -5.857 1.00 50.31 108 PHE A CA 1
ATOM 815 C C . PHE A 1 108 ? 11.922 7.847 -6.511 1.00 50.31 108 PHE A C 1
ATOM 817 O O . PHE A 1 108 ? 10.789 8.325 -6.540 1.00 50.31 108 PHE A O 1
ATOM 824 N N . LYS A 1 109 ? 12.980 8.513 -6.970 1.00 48.12 109 LYS A N 1
ATOM 825 C CA . LYS A 1 109 ? 12.878 9.578 -7.971 1.00 48.12 109 LYS A CA 1
ATOM 826 C C . LYS A 1 109 ? 13.104 8.933 -9.327 1.00 48.12 109 LYS A C 1
ATOM 828 O O . LYS A 1 109 ? 13.948 8.045 -9.411 1.00 48.12 109 LYS A O 1
ATOM 833 N N . ASP A 1 110 ? 12.415 9.400 -10.357 1.00 46.09 110 ASP A N 1
ATOM 834 C CA . ASP A 1 110 ? 12.750 9.022 -11.728 1.00 46.09 110 ASP A CA 1
ATOM 835 C C . ASP A 1 110 ? 14.201 9.456 -12.001 1.00 46.09 110 ASP A C 1
ATOM 837 O O . ASP A 1 110 ? 14.575 10.616 -11.789 1.00 46.09 110 ASP A O 1
ATOM 841 N N . SER A 1 111 ? 15.031 8.497 -12.412 1.00 41.31 111 SER A N 1
ATOM 842 C CA . SER A 1 111 ? 16.457 8.700 -12.668 1.00 41.31 111 SER A CA 1
ATOM 843 C C . SER A 1 111 ? 16.725 9.599 -13.882 1.00 41.31 111 SER A C 1
ATOM 845 O O . SER A 1 111 ? 17.787 10.220 -13.950 1.00 41.31 111 SER A O 1
ATOM 847 N N . ARG A 1 112 ? 15.765 9.712 -14.810 1.00 39.34 112 ARG A N 1
ATOM 848 C CA . ARG A 1 112 ? 15.866 10.491 -16.051 1.00 39.34 112 ARG A CA 1
ATOM 849 C C . ARG A 1 112 ? 15.333 11.909 -15.905 1.00 39.34 112 ARG A C 1
ATOM 851 O O . ARG A 1 112 ? 15.923 12.832 -16.459 1.00 39.34 112 ARG A O 1
ATOM 858 N N . THR A 1 113 ? 14.237 12.100 -15.173 1.00 43.19 113 THR A N 1
ATOM 859 C CA . THR A 1 113 ? 13.571 13.414 -15.078 1.00 43.19 113 THR A CA 1
ATOM 860 C C . THR A 1 113 ? 13.798 14.124 -13.745 1.00 43.19 113 THR A C 1
ATOM 862 O O . THR A 1 113 ? 13.532 15.321 -13.630 1.00 43.19 113 THR A O 1
ATOM 865 N N . GLY A 1 114 ? 14.266 13.412 -12.712 1.00 40.09 114 GLY A N 1
ATOM 866 C CA . GLY A 1 114 ? 14.385 13.947 -11.354 1.00 40.09 114 GLY A CA 1
ATOM 867 C C . GLY A 1 114 ? 13.041 14.330 -10.718 1.00 40.09 114 GLY A C 1
ATOM 868 O O . GLY A 1 114 ? 13.033 14.863 -9.600 1.00 40.09 114 GLY A O 1
ATOM 869 N N . GLN A 1 115 ? 11.920 14.067 -11.405 1.00 39.38 115 GLN A N 1
ATOM 870 C CA . GLN A 1 115 ? 10.580 14.335 -10.910 1.00 39.38 115 GLN A CA 1
ATOM 871 C C . GLN A 1 115 ? 10.212 13.341 -9.809 1.00 39.38 115 GLN A C 1
ATOM 873 O O . GLN A 1 115 ? 10.714 12.213 -9.736 1.00 39.38 115 GLN A O 1
ATOM 878 N N . ARG A 1 116 ? 9.351 13.800 -8.894 1.00 47.25 116 ARG A N 1
ATOM 879 C CA . ARG A 1 116 ? 8.712 12.900 -7.936 1.00 47.25 116 ARG A CA 1
ATOM 880 C C . ARG A 1 116 ? 7.825 11.984 -8.765 1.00 47.25 116 ARG A C 1
ATOM 882 O O . ARG A 1 116 ? 6.880 12.466 -9.373 1.00 47.25 116 ARG A O 1
ATOM 889 N N . ILE A 1 117 ? 8.142 10.700 -8.778 1.00 53.38 117 ILE A N 1
ATOM 890 C CA . ILE A 1 117 ? 7.177 9.701 -9.211 1.00 53.38 117 ILE A CA 1
ATOM 891 C C . ILE A 1 117 ? 6.017 9.797 -8.204 1.00 53.38 117 ILE A C 1
ATOM 893 O O . ILE A 1 117 ? 6.261 9.846 -6.990 1.00 53.38 117 ILE A O 1
ATOM 897 N N . GLU A 1 118 ? 4.788 9.956 -8.696 1.00 57.16 118 GLU A N 1
ATOM 898 C CA . GLU A 1 118 ? 3.573 10.195 -7.899 1.00 57.16 118 GLU A CA 1
ATOM 899 C C . GLU A 1 118 ? 3.100 8.907 -7.194 1.00 57.16 118 GLU A C 1
ATOM 901 O O . GLU A 1 118 ? 1.975 8.450 -7.373 1.00 57.16 118 GLU A O 1
ATOM 906 N N . TYR A 1 119 ? 3.984 8.311 -6.392 1.00 69.75 119 TYR A N 1
ATOM 907 C CA . TYR A 1 119 ? 3.646 7.239 -5.459 1.00 69.75 119 TYR A CA 1
ATOM 908 C C . TYR A 1 119 ? 2.753 7.759 -4.339 1.00 69.75 119 TYR A C 1
ATOM 910 O O . TYR A 1 119 ? 2.826 8.936 -3.955 1.00 69.75 119 TYR A O 1
ATOM 918 N N . LEU A 1 120 ? 2.002 6.841 -3.734 1.00 82.62 120 LEU A N 1
ATOM 919 C CA . LEU A 1 120 ? 1.355 7.112 -2.459 1.00 82.62 120 LEU A CA 1
ATOM 920 C C . LEU A 1 120 ? 2.412 7.505 -1.414 1.00 82.62 120 LEU A C 1
ATOM 922 O O . LEU A 1 120 ? 3.515 6.962 -1.345 1.00 82.62 120 LEU A O 1
ATOM 926 N N . SER A 1 121 ? 2.089 8.474 -0.565 1.00 85.19 121 SER A N 1
ATOM 927 C CA . SER A 1 121 ? 2.846 8.731 0.655 1.00 85.19 121 SER A CA 1
ATOM 928 C C . SER A 1 121 ? 2.667 7.583 1.650 1.00 85.19 121 SER A C 1
ATOM 930 O O . SER A 1 121 ? 1.699 6.831 1.596 1.00 85.19 121 SER A O 1
ATOM 932 N N . LEU A 1 122 ? 3.554 7.489 2.645 1.00 85.75 122 LEU A N 1
ATOM 933 C CA . LEU A 1 122 ? 3.443 6.470 3.694 1.00 85.75 122 LEU A CA 1
ATOM 934 C C . LEU A 1 122 ? 2.082 6.504 4.414 1.00 85.75 122 LEU A C 1
ATOM 936 O O . LEU A 1 122 ? 1.550 5.453 4.770 1.00 85.75 122 LEU A O 1
ATOM 940 N N . TYR A 1 123 ? 1.502 7.693 4.598 1.00 91.19 123 TYR A N 1
ATOM 941 C CA . TYR A 1 123 ? 0.172 7.848 5.189 1.00 91.19 123 TYR A CA 1
ATOM 942 C C . TYR A 1 123 ? -0.933 7.340 4.263 1.00 91.19 123 TYR A C 1
ATOM 944 O O . TYR A 1 123 ? -1.875 6.708 4.731 1.00 91.19 123 TYR A O 1
ATOM 952 N N . GLU A 1 124 ? -0.810 7.574 2.958 1.00 92.62 124 GLU A N 1
ATOM 953 C CA . GLU A 1 124 ? -1.754 7.055 1.969 1.00 92.62 124 GLU A CA 1
ATOM 954 C C . GLU A 1 124 ? -1.637 5.534 1.836 1.00 92.62 124 GLU A C 1
ATOM 956 O O . GLU A 1 124 ? -2.661 4.861 1.844 1.00 92.62 124 GLU A O 1
ATOM 961 N N . CYS A 1 125 ? -0.426 4.966 1.857 1.00 92.75 125 CYS A N 1
ATOM 962 C CA . CYS A 1 125 ? -0.233 3.516 1.931 1.00 92.75 125 CYS A CA 1
ATOM 963 C C . CYS A 1 125 ? -0.842 2.924 3.209 1.00 92.75 125 CYS A C 1
ATOM 965 O O . CYS A 1 125 ? -1.422 1.843 3.177 1.00 92.75 125 CYS A O 1
ATOM 967 N N . ALA A 1 126 ? -0.691 3.597 4.357 1.00 95.06 126 ALA A N 1
ATOM 968 C CA . ALA A 1 126 ? -1.312 3.157 5.607 1.00 95.06 126 ALA A CA 1
ATOM 969 C C . ALA A 1 126 ? -2.846 3.208 5.522 1.00 95.06 126 ALA A C 1
ATOM 971 O O . ALA A 1 126 ? -3.532 2.324 6.038 1.00 95.06 126 ALA A O 1
ATOM 972 N N . PHE A 1 127 ? -3.380 4.233 4.855 1.00 96.44 127 PHE A N 1
ATOM 973 C CA . PHE A 1 127 ? -4.809 4.389 4.622 1.00 96.44 127 PHE A CA 1
ATOM 974 C C . PHE A 1 127 ? -5.362 3.302 3.702 1.00 96.44 127 PHE A C 1
ATOM 976 O O . PHE A 1 127 ? -6.378 2.687 4.017 1.00 96.44 127 PHE A O 1
ATOM 983 N N . ASP A 1 128 ? -4.664 3.024 2.609 1.00 95.62 128 ASP A N 1
ATOM 984 C CA . ASP A 1 128 ? -4.981 1.963 1.662 1.00 95.62 128 ASP A CA 1
ATOM 985 C C . ASP A 1 128 ? -4.969 0.574 2.325 1.00 95.62 128 ASP A C 1
ATOM 987 O O . ASP A 1 128 ? -5.957 -0.163 2.270 1.00 95.62 128 ASP A O 1
ATOM 991 N N . LEU A 1 129 ? -3.923 0.256 3.097 1.00 97.19 129 LEU A N 1
ATOM 992 C CA . LEU A 1 129 ? -3.872 -0.990 3.864 1.00 97.19 129 LEU A CA 1
ATOM 993 C C . LEU A 1 129 ? -5.031 -1.096 4.874 1.00 97.19 129 LEU A C 1
ATOM 995 O O . LEU A 1 129 ? -5.607 -2.173 5.043 1.00 97.19 129 LEU A O 1
ATOM 999 N N . ALA A 1 130 ? -5.416 0.010 5.520 1.00 97.44 130 ALA A N 1
ATOM 1000 C CA . ALA A 1 130 ? -6.578 0.032 6.407 1.00 97.44 130 ALA A CA 1
ATOM 1001 C C . ALA A 1 130 ? -7.889 -0.254 5.654 1.00 97.44 130 ALA A C 1
ATOM 1003 O O . ALA A 1 130 ? -8.721 -1.008 6.164 1.00 97.44 130 ALA A O 1
ATOM 1004 N N . ILE A 1 131 ? -8.071 0.295 4.444 1.00 95.94 131 ILE A N 1
ATOM 1005 C CA . ILE A 1 131 ? -9.217 -0.031 3.581 1.00 95.94 131 ILE A CA 1
ATOM 1006 C C . ILE A 1 131 ? -9.238 -1.534 3.307 1.00 95.94 131 ILE A C 1
ATOM 1008 O O . ILE A 1 131 ? -10.258 -2.177 3.554 1.00 95.94 131 ILE A O 1
ATOM 1012 N N . PHE A 1 132 ? -8.123 -2.105 2.845 1.00 95.69 132 PHE A N 1
ATOM 1013 C CA . PHE A 1 132 ? -8.036 -3.530 2.532 1.00 95.69 132 PHE A CA 1
ATOM 1014 C C . PHE A 1 132 ? -8.397 -4.407 3.737 1.00 95.69 132 PHE A C 1
ATOM 1016 O O . PHE A 1 132 ? -9.275 -5.263 3.629 1.00 95.69 132 PHE A O 1
ATOM 1023 N N . ILE A 1 133 ? -7.785 -4.164 4.900 1.00 95.94 133 ILE A N 1
ATOM 1024 C CA . ILE A 1 133 ? -8.042 -4.931 6.130 1.00 95.94 133 ILE A CA 1
ATOM 1025 C C . ILE A 1 133 ? -9.529 -4.898 6.494 1.00 95.94 133 ILE A C 1
ATOM 1027 O O . ILE A 1 133 ? -10.133 -5.947 6.727 1.00 95.94 133 ILE A O 1
ATOM 1031 N N . LEU A 1 134 ? -10.136 -3.707 6.493 1.00 95.00 134 LEU A N 1
ATOM 1032 C CA . LEU A 1 134 ? -11.538 -3.531 6.870 1.00 95.00 134 LEU A CA 1
ATOM 1033 C C . LEU A 1 134 ? -12.498 -4.151 5.849 1.00 95.00 134 LEU A C 1
ATOM 1035 O O . LEU A 1 134 ? -13.486 -4.770 6.240 1.00 95.00 134 LEU A O 1
ATOM 1039 N N . LEU A 1 135 ? -12.211 -4.032 4.550 1.00 93.06 135 LEU A N 1
ATOM 1040 C CA . LEU A 1 135 ? -13.023 -4.655 3.503 1.00 93.06 135 LEU A CA 1
ATOM 1041 C C . LEU A 1 135 ? -12.958 -6.183 3.549 1.00 93.06 135 LEU A C 1
ATOM 1043 O O . LEU A 1 135 ? -13.954 -6.840 3.248 1.00 93.06 135 LEU A O 1
ATOM 1047 N N . ARG A 1 136 ? -11.804 -6.743 3.923 1.00 91.88 136 ARG A N 1
ATOM 1048 C CA . ARG A 1 136 ? -11.596 -8.191 4.049 1.00 91.88 136 ARG A CA 1
ATOM 1049 C C . ARG A 1 136 ? -12.058 -8.758 5.390 1.00 91.88 136 ARG A C 1
ATOM 1051 O O . ARG A 1 136 ? -12.118 -9.976 5.518 1.00 91.88 136 ARG A O 1
ATOM 1058 N N . GLY A 1 137 ? -12.408 -7.905 6.353 1.00 92.44 137 GLY A N 1
ATOM 1059 C CA . GLY A 1 137 ? -12.822 -8.328 7.690 1.00 92.44 137 GLY A CA 1
ATOM 1060 C C . GLY A 1 137 ? -11.678 -8.929 8.507 1.00 92.44 137 GLY A C 1
ATOM 1061 O O . GLY A 1 137 ? -11.914 -9.816 9.321 1.00 92.44 137 GLY A O 1
ATOM 1062 N N . PHE A 1 138 ? -10.440 -8.491 8.264 1.00 94.06 138 PHE A N 1
ATOM 1063 C CA . PHE A 1 138 ? -9.290 -8.918 9.053 1.00 94.06 138 PHE A CA 1
ATOM 1064 C C . PHE A 1 138 ? -9.145 -8.087 10.327 1.00 94.06 138 PHE A C 1
ATOM 1066 O O . PHE A 1 138 ? -9.473 -6.900 10.372 1.00 94.06 138 PHE A O 1
ATOM 1073 N N . GLU A 1 139 ? -8.576 -8.708 11.356 1.00 94.69 139 GLU A N 1
ATOM 1074 C CA . GLU A 1 139 ? -8.198 -8.021 12.584 1.00 94.69 139 GLU A CA 1
ATOM 1075 C C . GLU A 1 139 ? -6.986 -7.117 12.339 1.00 94.69 139 GLU A C 1
ATOM 1077 O O . GLU A 1 139 ? -5.945 -7.572 11.862 1.00 94.69 139 GLU A O 1
ATOM 1082 N N . LEU A 1 140 ? -7.077 -5.839 12.726 1.00 95.06 140 LEU A N 1
ATOM 1083 C CA . LEU A 1 140 ? -5.959 -4.893 12.584 1.00 95.06 140 LEU A CA 1
ATOM 1084 C C . LEU A 1 140 ? -4.701 -5.384 13.305 1.00 95.06 140 LEU A C 1
ATOM 1086 O O . LEU A 1 140 ? -3.592 -5.164 12.836 1.00 95.06 140 LEU A O 1
ATOM 1090 N N . THR A 1 141 ? -4.845 -6.074 14.435 1.00 96.38 141 THR A N 1
ATOM 1091 C CA . THR A 1 141 ? -3.709 -6.578 15.218 1.00 96.38 141 THR A CA 1
ATOM 1092 C C . THR A 1 141 ? -2.879 -7.626 14.473 1.00 96.38 141 THR A C 1
ATOM 1094 O O . THR A 1 141 ? -1.709 -7.804 14.814 1.00 96.38 141 THR A O 1
ATOM 1097 N N . ALA A 1 142 ? -3.429 -8.263 13.432 1.00 94.62 142 ALA A N 1
ATOM 1098 C CA . ALA A 1 142 ? -2.747 -9.295 12.656 1.00 94.62 142 ALA A CA 1
ATOM 1099 C C . ALA A 1 142 ? -1.515 -8.770 11.901 1.00 94.62 142 ALA A C 1
ATOM 1101 O O . ALA A 1 142 ? -0.563 -9.519 11.700 1.00 94.62 142 ALA A O 1
ATOM 1102 N N . ILE A 1 143 ? -1.492 -7.487 11.518 1.00 95.06 143 ILE A N 1
ATOM 1103 C C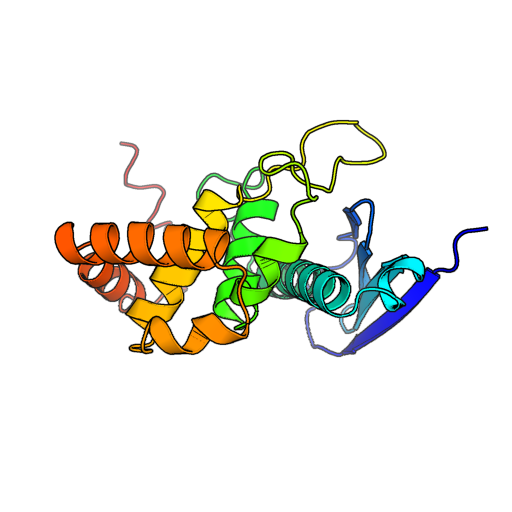A . ILE A 1 143 ? -0.346 -6.908 10.797 1.00 95.06 143 ILE A CA 1
ATOM 1104 C C . ILE A 1 143 ? 0.786 -6.460 11.726 1.00 95.06 143 ILE A C 1
ATOM 1106 O O . ILE A 1 143 ? 1.910 -6.271 11.269 1.00 95.06 143 ILE A O 1
ATOM 1110 N N . LYS A 1 144 ? 0.519 -6.317 13.032 1.00 95.00 144 LYS A N 1
ATOM 1111 C CA . LYS A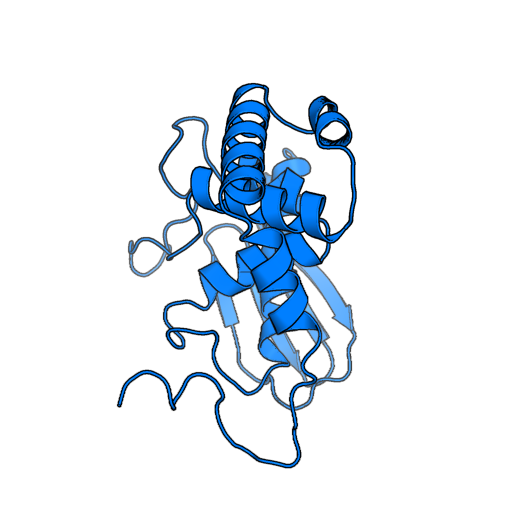 1 144 ? 1.462 -5.746 14.004 1.00 95.00 144 LYS A CA 1
ATOM 1112 C C . LYS A 1 144 ? 2.852 -6.408 13.984 1.00 95.00 144 LYS A C 1
ATOM 1114 O O . LYS A 1 144 ? 3.824 -5.660 14.026 1.00 95.00 144 LYS A O 1
ATOM 1119 N N . PRO A 1 145 ? 2.996 -7.748 13.888 1.00 95.06 145 PRO A N 1
ATOM 1120 C CA . PRO A 1 145 ? 4.313 -8.393 13.842 1.00 95.06 145 PRO A CA 1
ATOM 1121 C C . PRO A 1 145 ? 5.119 -8.088 12.571 1.00 95.06 145 PRO A C 1
ATOM 1123 O O . PRO A 1 145 ? 6.334 -8.255 12.565 1.00 95.06 145 PRO A O 1
ATOM 1126 N N . PHE A 1 146 ? 4.451 -7.654 11.501 1.00 93.25 146 PHE A N 1
ATOM 1127 C CA . PHE A 1 146 ? 5.038 -7.432 10.176 1.00 93.25 146 PHE A CA 1
ATOM 1128 C C . PHE A 1 146 ? 5.259 -5.946 9.873 1.00 93.25 146 PHE A C 1
ATOM 1130 O O . PHE A 1 146 ? 5.736 -5.582 8.800 1.00 93.25 146 PHE A O 1
ATOM 1137 N N . THR A 1 147 ? 4.905 -5.067 10.810 1.00 92.56 147 THR A N 1
ATOM 1138 C CA . THR A 1 147 ? 4.963 -3.619 10.623 1.00 92.56 147 THR A CA 1
ATOM 1139 C C . THR A 1 147 ? 5.748 -2.932 11.716 1.00 92.56 147 THR A C 1
ATOM 1141 O O . THR A 1 147 ? 5.686 -3.319 12.881 1.00 92.56 147 THR A O 1
ATOM 1144 N N . SER A 1 148 ? 6.440 -1.854 11.354 1.00 91.94 148 SER A N 1
ATOM 1145 C CA . SER A 1 148 ? 6.989 -0.932 12.343 1.00 91.94 148 SER A CA 1
ATOM 1146 C C . SER A 1 148 ? 5.871 -0.361 13.221 1.00 91.94 148 SER A C 1
ATOM 1148 O O . SER A 1 148 ? 4.750 -0.132 12.759 1.00 91.94 148 SER A O 1
ATOM 1150 N N . SER A 1 149 ? 6.180 -0.075 14.489 1.00 92.50 149 SER A N 1
ATOM 1151 C CA . SER A 1 149 ? 5.211 0.509 15.427 1.00 92.50 149 SER A CA 1
ATOM 1152 C C . SER A 1 149 ? 4.601 1.815 14.909 1.00 92.50 149 SER A C 1
ATOM 1154 O O . SER A 1 149 ? 3.425 2.076 15.147 1.00 92.50 149 SER A O 1
ATOM 1156 N N . PHE A 1 150 ? 5.388 2.619 14.185 1.00 91.69 150 PHE A N 1
ATOM 1157 C CA . PHE A 1 150 ? 4.918 3.858 13.568 1.00 91.69 150 PHE A CA 1
ATOM 1158 C C 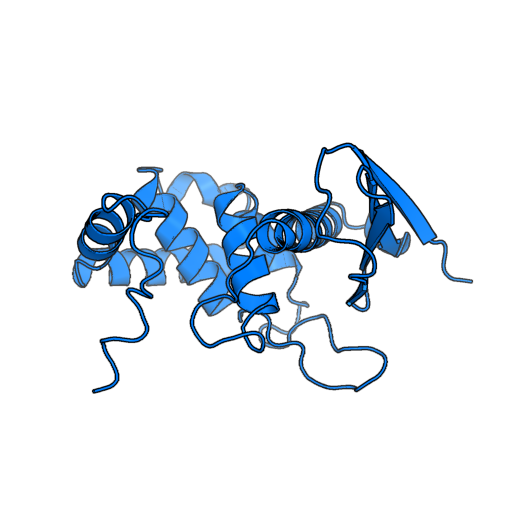. PHE A 1 150 ? 3.911 3.587 12.444 1.00 91.69 150 PHE A C 1
ATOM 1160 O O . PHE A 1 150 ? 2.799 4.106 12.490 1.00 91.69 150 PHE A O 1
ATOM 1167 N N . TYR A 1 151 ? 4.254 2.727 11.479 1.00 92.38 151 TYR A N 1
ATOM 1168 C CA . TYR A 1 151 ? 3.350 2.405 10.372 1.00 92.38 151 TYR A CA 1
ATOM 1169 C C . TYR A 1 151 ? 2.051 1.762 10.874 1.00 92.38 151 TYR A C 1
ATOM 1171 O O . TYR A 1 151 ? 0.963 2.159 10.464 1.00 92.38 151 TYR A O 1
ATOM 1179 N N . TYR A 1 152 ? 2.150 0.858 11.853 1.00 96.06 152 TYR A N 1
ATOM 1180 C CA . TYR A 1 152 ? 0.988 0.283 12.528 1.00 96.06 152 TYR A CA 1
ATOM 1181 C C . TYR A 1 152 ? 0.073 1.355 13.141 1.00 96.06 152 TYR A C 1
ATOM 1183 O O . TYR A 1 152 ? -1.146 1.297 12.977 1.00 96.06 152 TYR A O 1
ATOM 1191 N N . ALA A 1 153 ? 0.641 2.357 13.820 1.00 96.06 153 ALA A N 1
ATOM 1192 C CA . ALA A 1 153 ? -0.133 3.440 14.422 1.00 96.06 153 ALA A CA 1
ATOM 1193 C C . ALA A 1 153 ? -0.878 4.283 13.371 1.00 96.06 153 ALA A C 1
ATOM 1195 O O . ALA A 1 153 ? -2.031 4.663 13.602 1.00 96.06 153 ALA A O 1
ATOM 1196 N N . GLU A 1 154 ? -0.264 4.530 12.210 1.00 96.12 154 GLU A N 1
ATOM 1197 C CA . GLU A 1 154 ? -0.916 5.235 11.101 1.00 96.12 154 GLU A CA 1
ATOM 1198 C C . GLU A 1 154 ? -2.041 4.402 10.471 1.00 96.12 154 GLU A C 1
ATOM 1200 O O . GLU A 1 154 ? -3.134 4.930 10.252 1.00 96.12 154 GLU A O 1
ATOM 1205 N N . VAL A 1 155 ? -1.851 3.088 10.298 1.00 97.50 155 VAL A N 1
ATOM 1206 C CA . VAL A 1 155 ? -2.920 2.178 9.840 1.00 97.50 155 VAL A CA 1
ATOM 1207 C C . VAL A 1 155 ? -4.085 2.179 10.834 1.00 97.50 155 VAL A C 1
ATOM 1209 O O . VAL A 1 155 ? -5.245 2.297 10.441 1.00 97.50 155 VAL A O 1
ATOM 1212 N N . GLN A 1 156 ? -3.807 2.127 12.141 1.00 97.81 156 GLN A N 1
ATOM 1213 C CA . GLN A 1 156 ? -4.848 2.218 13.169 1.00 97.81 156 GLN A CA 1
ATOM 1214 C C . GLN A 1 156 ? -5.590 3.560 13.132 1.00 97.81 156 GLN A C 1
ATOM 1216 O O . GLN A 1 156 ? -6.807 3.600 13.331 1.00 97.81 156 GLN A O 1
ATOM 1221 N N . ARG A 1 157 ? -4.880 4.673 12.904 1.00 97.88 157 ARG A N 1
ATOM 1222 C CA . ARG A 1 157 ? -5.500 5.998 12.774 1.00 97.88 157 ARG A CA 1
ATOM 1223 C C . ARG A 1 157 ? -6.427 6.045 11.558 1.00 97.88 157 ARG A C 1
ATOM 1225 O O . ARG A 1 157 ? -7.567 6.486 11.710 1.00 97.88 157 ARG A O 1
ATOM 1232 N N . ALA A 1 158 ? -5.977 5.550 10.408 1.00 97.62 158 ALA A N 1
ATOM 1233 C CA . ALA A 1 158 ? -6.793 5.465 9.202 1.00 97.62 158 ALA A CA 1
ATOM 1234 C C . ALA A 1 158 ? -8.023 4.568 9.396 1.00 97.62 158 ALA A C 1
ATOM 1236 O O . ALA A 1 158 ? -9.137 4.969 9.062 1.00 97.62 158 ALA A O 1
ATOM 1237 N N . ALA A 1 159 ? -7.856 3.397 10.017 1.00 97.06 159 ALA A N 1
ATOM 1238 C CA . ALA A 1 159 ? -8.958 2.476 10.267 1.00 97.06 159 ALA A CA 1
ATOM 1239 C C . ALA A 1 159 ? -10.040 3.088 11.170 1.00 97.06 159 ALA A C 1
ATOM 1241 O O . ALA A 1 159 ? -11.226 3.008 10.849 1.00 97.06 159 ALA A O 1
ATOM 1242 N N . ARG A 1 160 ? -9.641 3.781 12.249 1.00 96.81 160 ARG A N 1
ATOM 1243 C CA . ARG A 1 160 ? -10.583 4.511 13.114 1.00 96.81 160 ARG A CA 1
ATOM 1244 C C . ARG A 1 160 ? -11.370 5.563 12.338 1.00 96.81 160 ARG A C 1
ATOM 1246 O O . ARG A 1 160 ? -12.579 5.665 12.524 1.00 96.81 160 ARG A O 1
ATOM 1253 N N . TYR A 1 161 ? -10.700 6.323 11.471 1.00 97.06 161 TYR A N 1
ATOM 1254 C CA . TYR A 1 161 ? -11.365 7.303 10.612 1.00 97.06 161 TYR A CA 1
ATOM 1255 C C . TYR A 1 161 ? -12.362 6.638 9.651 1.00 97.06 161 TYR A C 1
ATOM 1257 O O . TYR A 1 161 ? -13.496 7.094 9.524 1.00 97.06 161 TYR A O 1
ATOM 1265 N N . LEU A 1 162 ? -11.970 5.549 8.986 1.00 96.06 162 LEU A N 1
ATOM 1266 C CA . LEU A 1 162 ? -12.824 4.823 8.040 1.00 96.06 162 LEU A CA 1
ATOM 1267 C C . LEU A 1 162 ? -14.085 4.262 8.710 1.00 96.06 162 LEU A C 1
ATOM 1269 O O . LEU A 1 162 ? -15.172 4.332 8.135 1.00 96.06 162 LEU A O 1
ATOM 1273 N N . GLN A 1 163 ? -13.944 3.749 9.934 1.00 92.44 163 GLN A N 1
ATOM 1274 C CA . GLN A 1 163 ? -15.051 3.229 10.734 1.00 92.44 163 GLN A CA 1
ATOM 1275 C C . GLN A 1 163 ? -15.984 4.344 11.224 1.00 92.44 163 GLN A C 1
ATOM 1277 O O . GLN A 1 163 ? -17.199 4.210 11.102 1.00 92.44 163 GLN A O 1
ATOM 1282 N N . SER A 1 164 ? -15.443 5.457 11.733 1.00 94.88 164 SER A N 1
ATOM 1283 C CA . SER A 1 164 ? -16.263 6.565 12.246 1.00 94.88 164 SER A CA 1
ATOM 1284 C C . SER A 1 164 ? -16.966 7.365 11.147 1.00 94.88 164 SER A C 1
ATOM 1286 O O . SER A 1 164 ? -18.013 7.956 11.397 1.00 94.88 164 SER A O 1
ATOM 1288 N N . SER A 1 165 ? -16.420 7.369 9.929 1.00 93.94 165 SER A N 1
ATOM 1289 C CA . SER A 1 165 ? -16.981 8.081 8.772 1.00 93.94 165 SER A CA 1
ATOM 1290 C C . SER A 1 165 ? -17.916 7.237 7.900 1.00 93.94 165 SER A C 1
ATOM 1292 O O . SER A 1 165 ? -18.399 7.736 6.887 1.00 93.94 165 SER A O 1
ATOM 1294 N N . ASN A 1 166 ? -18.170 5.971 8.256 1.00 88.00 166 ASN A N 1
ATOM 1295 C CA . ASN A 1 166 ? -18.996 5.031 7.483 1.00 88.00 166 ASN A CA 1
ATOM 1296 C C . ASN A 1 166 ? -18.519 4.824 6.020 1.00 88.00 166 ASN A C 1
ATOM 1298 O O . ASN A 1 166 ? -19.268 4.359 5.157 1.00 88.00 166 ASN A O 1
ATOM 1302 N N . ARG A 1 167 ? -17.253 5.154 5.721 1.00 90.12 167 ARG A N 1
ATOM 1303 C CA . ARG A 1 167 ? -16.692 5.074 4.362 1.00 90.12 167 ARG A CA 1
ATOM 1304 C C . ARG A 1 167 ? -16.480 3.640 3.893 1.00 90.12 167 ARG A C 1
ATOM 1306 O O . ARG A 1 167 ? -16.556 3.383 2.696 1.00 90.12 167 ARG A O 1
ATOM 1313 N N . VAL A 1 168 ? -16.246 2.700 4.810 1.00 87.19 168 VAL A N 1
ATOM 1314 C CA . VAL A 1 168 ? -16.105 1.274 4.464 1.00 87.19 168 VAL A CA 1
ATOM 1315 C C . VAL A 1 168 ? -17.382 0.765 3.794 1.00 87.19 168 VAL A C 1
ATOM 1317 O O . VAL A 1 168 ? -17.321 0.116 2.752 1.00 87.19 168 VAL A O 1
ATOM 1320 N N . GLN A 1 169 ? -18.542 1.115 4.349 1.00 86.62 169 GLN A N 1
ATOM 1321 C CA . GLN A 1 169 ? -19.849 0.738 3.821 1.00 86.62 169 GLN A CA 1
ATOM 1322 C C . GLN A 1 169 ? -20.091 1.362 2.442 1.00 86.62 169 GLN A C 1
ATOM 1324 O O . GLN A 1 169 ? -20.620 0.696 1.550 1.00 86.62 169 GLN A O 1
ATOM 1329 N N . ASP A 1 170 ? -19.678 2.614 2.240 1.00 87.62 170 ASP A N 1
ATOM 1330 C CA . ASP A 1 170 ? -19.790 3.279 0.941 1.00 87.62 170 ASP A CA 1
ATOM 1331 C C . ASP A 1 170 ? -18.923 2.600 -0.126 1.00 87.62 170 ASP A C 1
ATOM 1333 O O . ASP A 1 170 ? -19.403 2.330 -1.229 1.00 87.62 170 ASP A O 1
ATOM 1337 N N . ILE A 1 171 ? -17.684 2.230 0.214 1.00 86.12 171 ILE A N 1
ATOM 1338 C CA . ILE A 1 171 ? -16.790 1.498 -0.695 1.00 86.12 171 ILE A CA 1
ATOM 1339 C C . ILE A 1 171 ? -17.368 0.113 -1.028 1.00 86.12 171 ILE A C 1
ATOM 1341 O O . ILE A 1 171 ? -17.417 -0.272 -2.197 1.00 86.12 171 ILE A O 1
ATOM 1345 N N . GLN A 1 172 ? -17.897 -0.615 -0.038 1.00 84.56 172 GLN A N 1
ATOM 1346 C CA . GLN A 1 172 ? -18.548 -1.912 -0.264 1.00 84.56 172 GLN A CA 1
ATOM 1347 C C . GLN A 1 172 ? -19.755 -1.813 -1.209 1.00 84.56 172 GLN A C 1
ATOM 1349 O O . GLN A 1 172 ? -19.992 -2.721 -2.007 1.00 84.56 172 GLN A O 1
ATOM 1354 N N . ARG A 1 173 ? -20.523 -0.718 -1.147 1.00 82.38 173 ARG A N 1
ATOM 1355 C CA . ARG A 1 173 ? -21.649 -0.478 -2.067 1.00 82.38 173 ARG A CA 1
ATOM 1356 C C . ARG A 1 173 ? -21.180 -0.246 -3.502 1.00 82.38 173 ARG A C 1
ATOM 1358 O O . ARG A 1 173 ? -21.857 -0.696 -4.424 1.00 82.38 173 ARG A O 1
ATOM 1365 N N . LEU A 1 174 ? -20.043 0.426 -3.692 1.00 78.38 174 LEU A N 1
ATOM 1366 C CA . LEU A 1 174 ? -19.451 0.641 -5.016 1.00 78.38 174 LEU A CA 1
ATOM 1367 C C . LEU A 1 174 ? -18.934 -0.669 -5.619 1.00 78.38 174 LEU A C 1
ATOM 1369 O O . LEU A 1 174 ? -19.245 -0.961 -6.770 1.00 78.38 174 LEU A O 1
ATOM 1373 N N . ALA A 1 175 ? -18.243 -1.495 -4.827 1.00 66.62 175 ALA A N 1
ATOM 1374 C CA . ALA A 1 175 ? -17.684 -2.774 -5.279 1.00 66.62 175 ALA A CA 1
ATOM 1375 C C . ALA A 1 175 ? -18.745 -3.789 -5.754 1.00 66.62 175 ALA A C 1
ATOM 1377 O O . ALA A 1 175 ? -18.448 -4.681 -6.542 1.00 66.62 175 ALA A O 1
ATOM 1378 N N . ARG A 1 176 ? -19.996 -3.663 -5.290 1.00 54.28 176 ARG A N 1
ATOM 1379 C CA . ARG A 1 176 ? -21.113 -4.551 -5.663 1.00 54.28 176 ARG A CA 1
ATOM 1380 C C . ARG A 1 176 ? -21.806 -4.180 -6.973 1.00 54.28 176 ARG A C 1
ATOM 1382 O O . ARG A 1 176 ? -22.661 -4.940 -7.424 1.00 54.28 176 ARG A O 1
ATOM 1389 N N . LYS A 1 177 ? -21.491 -3.033 -7.581 1.00 48.94 177 LYS A N 1
ATOM 1390 C CA . LYS A 1 177 ? -21.996 -2.706 -8.918 1.00 48.94 177 LYS A CA 1
ATOM 1391 C C . LYS A 1 177 ? -21.050 -3.335 -9.944 1.00 48.94 177 LYS A C 1
ATOM 1393 O O . LYS A 1 177 ? -19.920 -2.865 -10.047 1.00 48.94 177 LYS A O 1
ATOM 1398 N N . PRO A 1 178 ? -21.463 -4.376 -10.691 1.00 43.31 178 PRO A N 1
ATOM 1399 C CA . PRO A 1 178 ? -20.610 -4.913 -11.737 1.00 43.31 178 PRO A CA 1
ATOM 1400 C C . PRO A 1 178 ? -20.315 -3.809 -12.752 1.00 43.31 178 PRO A C 1
ATOM 1402 O O . PRO A 1 178 ? -21.214 -3.062 -13.151 1.00 43.31 178 PRO A O 1
ATOM 1405 N N . TYR A 1 179 ? -19.055 -3.719 -13.175 1.00 45.66 179 TYR A N 1
ATOM 1406 C CA . TYR A 1 179 ? -18.700 -2.982 -14.377 1.00 45.66 179 TYR A CA 1
ATOM 1407 C C . TYR A 1 179 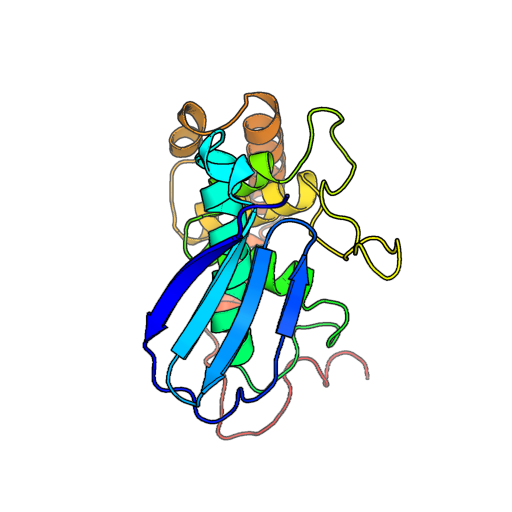? -19.534 -3.553 -15.534 1.00 45.66 179 TYR A C 1
ATOM 1409 O O . TYR A 1 179 ? -19.397 -4.715 -15.919 1.00 45.66 179 TYR A O 1
ATOM 1417 N N . SER A 1 180 ? -20.474 -2.757 -16.044 1.00 44.19 180 SER A N 1
ATOM 1418 C CA . SER A 1 180 ? -21.281 -3.123 -17.204 1.00 44.19 180 SER A CA 1
ATOM 1419 C C . SER A 1 180 ? -20.472 -2.828 -18.463 1.00 44.19 180 SER A C 1
ATOM 1421 O O . SER A 1 180 ? -20.587 -1.750 -19.051 1.00 44.19 180 SER A O 1
ATOM 1423 N N . ALA A 1 181 ? -19.712 -3.825 -18.922 1.00 44.03 181 ALA A N 1
ATOM 1424 C CA . ALA A 1 181 ? -19.076 -3.805 -20.242 1.00 44.03 181 ALA A CA 1
ATOM 1425 C C . ALA A 1 181 ? -20.095 -3.553 -21.379 1.00 44.03 181 ALA A C 1
ATOM 1427 O O . ALA A 1 181 ? -19.744 -3.082 -22.454 1.00 44.03 181 ALA A O 1
ATOM 1428 N N . ARG A 1 182 ? -21.391 -3.807 -21.130 1.00 39.91 182 ARG A N 1
ATOM 1429 C CA . ARG A 1 182 ? -22.496 -3.615 -22.083 1.00 39.91 182 ARG A CA 1
ATOM 1430 C C . ARG A 1 182 ? -22.839 -2.162 -22.398 1.00 39.91 182 ARG A C 1
ATOM 1432 O O . ARG A 1 182 ? -23.476 -1.918 -23.416 1.00 39.91 182 ARG A O 1
ATOM 1439 N N . THR A 1 183 ? -22.511 -1.212 -21.526 1.00 49.31 183 THR A N 1
ATOM 1440 C CA . THR A 1 183 ? -22.988 0.175 -21.674 1.00 49.31 183 THR A CA 1
ATOM 1441 C C . THR A 1 183 ? -21.935 1.147 -22.180 1.00 49.31 183 THR A C 1
ATOM 1443 O O . THR A 1 183 ? -22.320 2.261 -22.528 1.00 49.31 183 THR A O 1
ATOM 1446 N N . GLY A 1 184 ? -20.649 0.765 -22.201 1.00 44.06 184 GLY A N 1
ATOM 1447 C CA . GLY A 1 184 ? -19.542 1.621 -22.660 1.00 44.06 184 GLY A CA 1
ATOM 1448 C C . GLY A 1 184 ? -19.516 3.014 -22.016 1.00 44.06 184 GLY A C 1
ATOM 1449 O O . GLY A 1 184 ? -19.004 3.961 -22.602 1.00 44.06 184 GLY A O 1
ATOM 1450 N N . ARG A 1 185 ? -20.158 3.172 -20.851 1.00 40.97 185 ARG A N 1
ATOM 1451 C CA . ARG A 1 185 ? -20.419 4.464 -20.220 1.00 40.97 185 ARG A CA 1
ATOM 1452 C C . ARG A 1 185 ? -19.689 4.551 -18.896 1.00 40.97 185 ARG A C 1
ATOM 1454 O O . ARG A 1 185 ? -19.921 3.763 -17.980 1.00 40.97 185 ARG A O 1
ATOM 1461 N N . ASN A 1 186 ? -18.824 5.552 -18.833 1.00 47.59 186 ASN A N 1
ATOM 1462 C CA . ASN A 1 186 ? -18.003 5.905 -17.691 1.00 47.59 186 ASN A CA 1
ATOM 1463 C C . ASN A 1 186 ? -18.888 6.323 -16.510 1.00 47.59 186 ASN A C 1
ATOM 1465 O O . ASN A 1 186 ? -19.462 7.408 -16.530 1.00 47.59 186 ASN A O 1
ATOM 1469 N N . PHE A 1 187 ? -18.932 5.524 -15.440 1.00 46.19 187 PHE A N 1
ATOM 1470 C CA . PHE A 1 187 ? -19.564 5.943 -14.178 1.00 46.19 187 PHE A CA 1
ATOM 1471 C C . PHE A 1 187 ? -18.935 7.233 -13.615 1.00 46.19 187 PHE A C 1
ATOM 1473 O O . PHE A 1 187 ? -19.598 8.010 -12.934 1.00 46.19 187 PHE A O 1
ATOM 1480 N N . TRP A 1 188 ? -17.658 7.471 -13.929 1.00 39.88 188 TRP A N 1
ATOM 1481 C CA . TRP A 1 188 ? -16.893 8.633 -13.479 1.00 39.88 188 TRP A CA 1
ATOM 1482 C C . TRP A 1 188 ? -17.045 9.878 -14.364 1.00 39.88 188 TRP A C 1
ATOM 1484 O O . TRP A 1 188 ? -16.735 10.963 -13.893 1.00 39.88 188 TRP A O 1
ATOM 1494 N N . ALA A 1 189 ? -17.536 9.766 -15.606 1.00 41.06 189 ALA A N 1
ATOM 1495 C CA . ALA A 1 189 ? -17.668 10.928 -16.501 1.00 41.06 189 ALA A CA 1
ATOM 1496 C C . ALA A 1 189 ? -18.958 11.738 -16.282 1.00 41.06 189 ALA A C 1
ATOM 1498 O O . ALA A 1 189 ? -19.061 12.858 -16.772 1.00 41.06 189 ALA A O 1
ATOM 1499 N N . ASP A 1 190 ? -19.926 11.189 -15.544 1.00 40.62 190 ASP A N 1
ATOM 1500 C CA . ASP A 1 190 ? -21.231 11.822 -15.297 1.00 40.62 190 ASP A CA 1
ATOM 1501 C C . ASP A 1 190 ? -21.298 12.606 -13.972 1.00 40.62 190 ASP A C 1
ATOM 1503 O O . ASP A 1 190 ? -22.365 13.090 -13.606 1.00 40.62 190 ASP A O 1
ATOM 1507 N N . ARG A 1 191 ? -20.189 12.744 -13.227 1.00 41.75 191 ARG A N 1
ATOM 1508 C CA . ARG A 1 191 ? -20.163 13.521 -11.968 1.00 41.75 191 ARG A CA 1
ATOM 1509 C C . ARG A 1 191 ? -19.599 14.938 -12.080 1.00 41.75 191 ARG A C 1
ATOM 1511 O O . ARG A 1 191 ? -19.737 15.686 -11.120 1.00 41.75 191 ARG A O 1
ATOM 1518 N N . ASP A 1 192 ? -19.045 15.305 -13.233 1.00 38.88 192 ASP A N 1
ATOM 1519 C CA . ASP A 1 192 ? -18.487 16.642 -13.491 1.00 38.88 192 ASP A CA 1
ATOM 1520 C C . ASP A 1 192 ? -19.389 17.488 -14.421 1.00 38.88 192 ASP A C 1
ATOM 1522 O O . ASP A 1 192 ? -18.899 18.320 -15.186 1.00 38.88 192 ASP A O 1
ATOM 1526 N N . ARG A 1 193 ? -20.713 17.273 -14.386 1.00 36.84 193 ARG A N 1
ATOM 1527 C CA . ARG A 1 193 ? -21.711 18.121 -15.065 1.00 36.84 193 ARG A CA 1
ATOM 1528 C C . ARG A 1 193 ? -22.752 18.652 -14.095 1.00 36.84 193 ARG A C 1
ATOM 1530 O O . ARG A 1 193 ? -23.190 17.866 -13.227 1.00 36.84 193 ARG A O 1
#

Radius of gyration: 17.67 Å; chains: 1; bounding box: 52×34×42 Å

Foldseek 3Di:
DFDKDKDKDFDQAQQFAPDWDDWPAWIWHDPHRTIIMIIGGPVCVVPVLLVLLSVLLSVLLVVVSSPPDAPVVGPLCSSQSSLLSSVLVPSLLSVVVQDPPPQWARVIQPPVPSDRNPYDHLLRSLLSNLLNCVLVVHDLVVSVVSHDPVSSVSNVVNNVVCVVVVVSVVVVVVVPDDDPPPPPDDPNVPPVD